Protein AF-0000000078757103 (afdb_homodimer)

Secondary structure (DSSP, 8-state):
--------HHHHHHHHHHTTTB-TTT-PBP-GGGEEEEESS-GGGT---SGGGEEEEEHHHHHHHTTS-HHHHHHHHHHHHHHHTGGGTEEEEEPP-/--------HHHHHHHHHHTTTB-TTT-PBP-GGGEEEEESS-GGGT---SGGGEEEEEHHHHHHHTTS-HHHHHHHHHHHHHHHTGGGTEEEEEPP-

Nearest PDB structures (foldseek):
  5vgb-assembly1_A  TM=6.728E-01  e=4.656E-03  Neisseria meningitidis
  4h9d-assembly1_C  TM=7.349E-01  e=1.059E-02  Geobacter metallireducens GS-15
  4h9d-assembly1_B  TM=7.003E-01  e=3.390E-02  Geobacter metallireducens GS-15
  4h9d-assembly1_A  TM=5.942E-01  e=8.621E-03  Geobacter metallireducens GS-15
  8d2q-assembly1_A  TM=6.320E-01  e=7.197E-02  Acidothermus cellulolyticus 11B

Sequence (194 aa):
MSENYKFTAKDFYALLEKQKYTCPLTNRELTPESTRAELIIPKERGGQNAFENIYLVDRDVAKVKRSMLETEIFALALDIVKSMGRKRGYTLRKIAKMSENYKFTAKDFYALLEKQKYTCPLTNRELTPESTRAELIIPKERGGQNAFENIYLVDRDVAKVKRSMLETEIFALALDIVKSMGRKRGYTLRKIAK

Foldseek 3Di:
DPDQDDQDPVLVVVQCVVVVQAAPLPRDGHDPVFKDKEFQQAVVNVDGNDSVRIHIHGPVCCVVNNHDHSVVSVVVVQVVCCVCVVVVPHDDDDDDD/DQDQDDQDPVLVVVQCVVVVQAAPQPRDGHDPVFKDKEFQQAVVNPDGNDSVRIHIHGPVCCVVNNHDHSVVSVVVVQVVCCVCVVVVPHDDDDDDD

Radius of gyration: 18.62 Å; Cα contacts (8 Å, |Δi|>4): 327; chains: 2; bounding box: 48×56×39 Å

Organism: Turneriella parva (strain ATCC BAA-1111 / DSM 21527 / NCTC 11395 / H) (NCBI:txid869212)

Solvent-accessible surface area (backbone atoms only — not comparable to full-atom values): 10903 Å² total; per-residue (Å²): 128,88,71,81,58,79,90,44,74,67,56,50,54,52,49,38,57,75,45,67,36,32,12,80,59,44,59,45,76,44,43,88,87,41,44,37,81,39,40,55,44,14,58,95,75,73,30,59,73,40,78,92,29,48,47,59,30,37,56,74,54,42,60,48,35,56,77,30,44,68,68,53,52,49,52,50,24,48,31,28,42,66,54,46,17,61,89,68,40,28,44,81,42,74,53,80,129,128,89,71,81,56,77,89,44,72,67,56,50,53,52,48,38,57,74,47,67,36,32,11,81,56,43,60,43,77,43,44,88,87,42,44,37,80,39,42,54,44,13,59,96,74,73,28,59,73,41,78,93,28,48,46,58,30,36,55,77,54,42,59,47,36,56,78,29,43,68,68,53,51,49,52,49,24,48,32,27,41,68,53,47,18,62,91,69,40,27,44,83,42,73,52,80,130

pLDDT: mean 94.51, std 9.89, range [38.09, 98.75]

Structure (mmCIF, N/CA/C/O backbone):
data_AF-0000000078757103-model_v1
#
loop_
_entity.id
_entity.type
_entity.pdbx_description
1 polymer 'HNH endonuclease'
#
loop_
_atom_site.group_PDB
_atom_site.id
_atom_site.type_symbol
_atom_site.label_atom_id
_atom_site.label_alt_id
_atom_site.label_comp_id
_atom_site.label_asym_id
_atom_site.label_entity_id
_atom_site.label_seq_id
_atom_site.pdbx_PDB_ins_code
_atom_site.Cartn_x
_atom_site.Cartn_y
_atom_site.Cartn_z
_atom_site.occupancy
_atom_site.B_iso_or_equiv
_atom_site.auth_seq_id
_atom_site.auth_comp_id
_atom_site.auth_asym_id
_atom_site.auth_atom_id
_atom_site.pdbx_PDB_model_num
ATOM 1 N N . MET A 1 1 ? 16.344 30.875 -3.684 1 38.09 1 MET A N 1
ATOM 2 C CA . MET A 1 1 ? 16.969 29.594 -3.371 1 38.09 1 MET A CA 1
ATOM 3 C C . MET A 1 1 ? 16.078 28.766 -2.449 1 38.09 1 MET A C 1
ATOM 5 O O . MET A 1 1 ? 15.883 29.109 -1.285 1 38.09 1 MET A O 1
ATOM 9 N N . SER A 1 2 ? 14.914 28.266 -2.736 1 49.16 2 SER A N 1
ATOM 10 C CA . SER A 1 2 ? 13.852 27.734 -1.895 1 49.16 2 SER A CA 1
ATOM 11 C C . SER A 1 2 ? 14.398 26.75 -0.867 1 49.16 2 SER A C 1
ATOM 13 O O . SER A 1 2 ? 15.094 25.797 -1.225 1 49.16 2 SER A O 1
ATOM 15 N N . GLU A 1 3 ? 14.891 27.125 0.319 1 56.03 3 GLU A N 1
ATOM 16 C CA . GLU A 1 3 ? 15.641 26.5 1.4 1 56.03 3 GLU A CA 1
ATOM 17 C C . GLU A 1 3 ? 15.062 25.125 1.733 1 56.03 3 GLU A C 1
ATOM 19 O O . 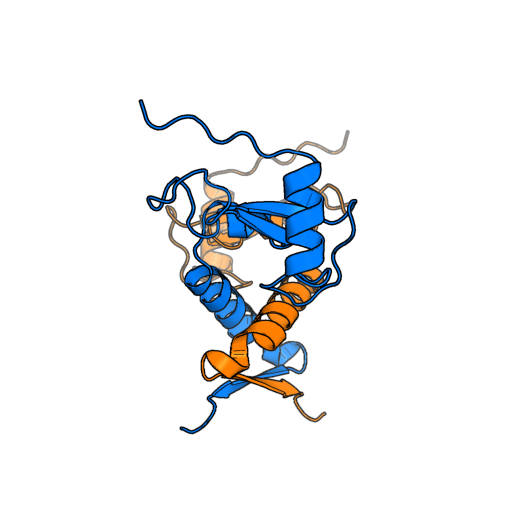GLU A 1 3 ? 13.844 24.922 1.698 1 56.03 3 GLU A O 1
ATOM 24 N N . ASN A 1 4 ? 15.93 24.062 1.549 1 78.75 4 ASN A N 1
ATOM 25 C CA . ASN A 1 4 ? 15.641 22.656 1.847 1 78.75 4 ASN A CA 1
ATOM 26 C C . ASN A 1 4 ? 15.141 22.484 3.277 1 78.75 4 ASN A C 1
ATOM 28 O O . ASN A 1 4 ? 15.812 22.875 4.23 1 78.75 4 ASN A O 1
ATOM 32 N N . TYR A 1 5 ? 13.852 22.641 3.572 1 86.94 5 TYR A N 1
ATOM 33 C CA . TYR A 1 5 ? 13.289 22.406 4.898 1 86.94 5 TYR A CA 1
ATOM 34 C C . TYR A 1 5 ? 13.891 21.156 5.539 1 86.94 5 TYR A C 1
ATOM 36 O O . TYR A 1 5 ? 14.016 20.125 4.891 1 86.94 5 TYR A O 1
ATOM 44 N N . LYS A 1 6 ? 14.453 21.469 6.812 1 92.38 6 LYS A N 1
ATOM 45 C CA . LYS A 1 6 ? 15.008 20.344 7.559 1 92.38 6 LYS A CA 1
ATOM 46 C C . LYS A 1 6 ? 14.031 19.859 8.625 1 92.38 6 LYS A C 1
ATOM 48 O O . LYS A 1 6 ? 13.734 20.594 9.578 1 92.38 6 LYS A O 1
ATOM 53 N N . PHE A 1 7 ? 13.508 18.688 8.531 1 93.25 7 PHE A N 1
ATOM 54 C CA . PHE A 1 7 ? 12.562 18.078 9.461 1 93.25 7 PHE A CA 1
ATOM 55 C C . PHE A 1 7 ? 13.266 17.656 10.742 1 93.25 7 PHE A C 1
ATOM 57 O O . PHE A 1 7 ? 14.195 16.844 10.711 1 93.25 7 PHE A O 1
ATOM 64 N N . THR A 1 8 ? 12.875 18.188 11.914 1 95.62 8 THR A N 1
ATOM 65 C CA . THR A 1 8 ? 13.562 17.969 13.18 1 95.62 8 THR A CA 1
ATOM 66 C C . THR A 1 8 ? 12.719 17.109 14.125 1 95.62 8 THR A C 1
ATOM 68 O O . THR A 1 8 ? 11.555 16.828 13.836 1 95.62 8 THR A O 1
ATOM 71 N N . ALA A 1 9 ? 13.398 16.719 15.266 1 95.31 9 ALA A N 1
ATOM 72 C CA . ALA A 1 9 ? 12.68 16 16.312 1 95.31 9 ALA A CA 1
ATOM 73 C C . ALA A 1 9 ? 11.523 16.828 16.859 1 95.31 9 ALA A C 1
ATOM 75 O O . ALA A 1 9 ? 10.461 16.297 17.188 1 95.31 9 ALA A O 1
ATOM 76 N N . LYS A 1 10 ? 11.766 18.094 16.938 1 96.31 10 LYS A N 1
ATOM 77 C CA . LYS A 1 10 ? 10.703 18.984 17.406 1 96.31 10 LYS A CA 1
ATOM 78 C C . LYS A 1 10 ? 9.508 18.969 16.453 1 96.31 10 LYS A C 1
ATOM 80 O O . LYS A 1 10 ? 8.359 18.906 16.906 1 96.31 10 LYS A O 1
ATOM 85 N N . ASP A 1 11 ? 9.727 19.047 15.117 1 96.56 11 ASP A N 1
ATOM 86 C CA . ASP A 1 11 ? 8.672 18.969 14.117 1 96.56 11 ASP A CA 1
ATOM 87 C C . ASP A 1 11 ? 7.906 17.641 14.242 1 96.56 11 ASP A C 1
ATOM 89 O O . ASP A 1 11 ? 6.676 17.625 14.164 1 96.56 11 ASP A O 1
ATOM 93 N N . PHE A 1 12 ? 8.703 16.594 14.477 1 97.06 12 PHE A N 1
ATOM 94 C CA . PHE A 1 12 ? 8.133 15.25 14.586 1 97.06 12 PHE A CA 1
ATOM 95 C C . PHE A 1 12 ? 7.133 15.18 15.734 1 97.06 12 PHE A C 1
ATOM 97 O O . PHE A 1 12 ? 5.984 14.773 15.539 1 97.06 12 PHE A O 1
ATOM 104 N N . TYR A 1 13 ? 7.469 15.641 16.906 1 96.12 13 TYR A N 1
ATOM 105 C CA . TYR A 1 13 ? 6.605 15.555 18.078 1 96.12 13 TYR A CA 1
ATOM 106 C C . TYR A 1 13 ? 5.438 16.531 17.969 1 96.12 13 TYR A C 1
ATOM 108 O O . TYR A 1 13 ? 4.328 16.234 18.422 1 96.12 13 TYR A O 1
ATOM 116 N N . ALA A 1 14 ? 5.672 17.734 17.344 1 96.94 14 ALA A N 1
ATOM 117 C CA . ALA A 1 14 ? 4.578 18.672 17.094 1 96.94 14 ALA A CA 1
ATOM 118 C C . ALA A 1 14 ? 3.516 18.047 16.203 1 96.94 14 ALA A C 1
ATOM 120 O O . ALA A 1 14 ? 2.316 18.172 16.469 1 96.94 14 ALA A O 1
ATOM 121 N N . LEU A 1 15 ? 3.938 17.391 15.156 1 97.44 15 LEU A N 1
ATOM 122 C CA . LEU A 1 15 ? 3.014 16.75 14.227 1 97.44 15 LEU A CA 1
ATOM 123 C C . LEU A 1 15 ? 2.293 15.594 14.906 1 97.44 15 LEU A C 1
ATOM 125 O O . LEU A 1 15 ? 1.097 1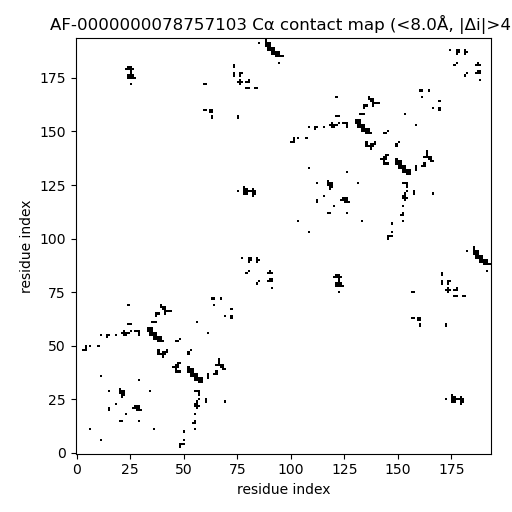5.383 14.68 1 97.44 15 LEU A O 1
ATOM 129 N N . LEU A 1 16 ? 3.094 14.82 15.656 1 97.25 16 LEU A N 1
ATOM 130 C CA . LEU A 1 16 ? 2.504 13.703 16.375 1 97.25 16 LEU A CA 1
ATOM 131 C C . LEU A 1 16 ? 1.362 14.172 17.281 1 97.25 16 LEU A C 1
ATOM 133 O O . LEU A 1 16 ? 0.289 13.562 17.297 1 97.25 16 LEU A O 1
ATOM 137 N N . GLU A 1 17 ? 1.595 15.234 17.953 1 96.94 17 GLU A N 1
ATOM 138 C CA . GLU A 1 17 ? 0.567 15.805 18.828 1 96.94 17 GLU A CA 1
ATOM 139 C C . GLU A 1 17 ? -0.595 16.359 18 1 96.94 17 GLU A C 1
ATOM 141 O O . GLU A 1 17 ? -1.76 16.125 18.344 1 96.94 17 GLU A O 1
ATOM 146 N N . LYS A 1 18 ? -0.241 17.094 16.953 1 97.5 18 LYS A N 1
ATOM 147 C CA . LYS A 1 18 ? -1.26 17.688 16.094 1 97.5 18 LYS A CA 1
ATOM 148 C C . LYS A 1 18 ? -2.174 16.609 15.516 1 97.5 18 LYS A C 1
ATOM 150 O O . LYS A 1 18 ? -3.373 16.828 15.336 1 97.5 18 LYS A O 1
ATOM 155 N N . GLN A 1 19 ? -1.632 15.445 15.242 1 98.06 19 GLN A N 1
ATOM 156 C CA . GLN A 1 19 ? -2.373 14.344 14.625 1 98.06 19 GLN A CA 1
ATOM 157 C C . GLN A 1 19 ? -3.01 13.445 15.68 1 98.06 19 GLN A C 1
ATOM 159 O O . GLN A 1 19 ? -3.551 12.391 15.359 1 98.06 19 GLN A O 1
ATOM 164 N N . LYS A 1 20 ? -2.803 13.828 16.922 1 98 20 LYS A N 1
ATOM 165 C CA . LYS A 1 20 ? -3.377 13.094 18.047 1 98 20 LYS A CA 1
ATOM 166 C C . LYS A 1 20 ? -2.895 11.641 18.047 1 98 20 LYS A C 1
ATOM 168 O O . LYS A 1 20 ? -3.68 10.727 18.297 1 98 20 LYS A O 1
ATOM 173 N N . TYR A 1 21 ? -1.743 11.398 17.562 1 97.88 21 TYR A N 1
ATOM 174 C CA . TYR A 1 21 ? -1.06 10.109 17.609 1 97.88 21 TYR A CA 1
ATOM 175 C C . TYR A 1 21 ? -1.77 9.086 16.734 1 97.88 21 TYR A C 1
ATOM 177 O O . TYR A 1 21 ? -1.826 7.898 17.078 1 97.88 21 TYR A O 1
ATOM 185 N N . THR A 1 22 ? -2.365 9.625 15.633 1 98.5 22 THR A N 1
ATOM 186 C CA . THR A 1 22 ? -3.111 8.734 14.75 1 98.5 22 THR A CA 1
ATOM 187 C C . THR A 1 22 ? -2.711 8.961 13.297 1 98.5 22 THR A C 1
ATOM 189 O O . THR A 1 22 ? -2.518 10.102 12.867 1 98.5 22 THR A O 1
ATOM 192 N N . CYS A 1 23 ? -2.596 7.926 12.57 1 98.62 23 CYS A N 1
ATOM 193 C CA . CYS A 1 23 ? -2.332 8.016 11.141 1 98.62 23 CYS A CA 1
ATOM 194 C C . CYS A 1 23 ? -3.555 8.531 10.391 1 98.62 23 CYS A C 1
ATOM 196 O O . CYS A 1 23 ? -4.641 7.957 10.492 1 98.62 23 CYS A O 1
ATOM 198 N N . PRO A 1 24 ? -3.402 9.562 9.633 1 98.25 24 PRO A N 1
ATOM 199 C CA . PRO A 1 24 ? -4.574 10.117 8.961 1 98.25 24 PRO A CA 1
ATOM 200 C C . PRO A 1 24 ? -5.102 9.211 7.848 1 98.25 24 PRO A C 1
ATOM 202 O O . PRO A 1 24 ? -6.242 9.375 7.402 1 98.25 24 PRO A O 1
ATOM 205 N N . LEU A 1 25 ? -4.375 8.25 7.41 1 98.62 25 LEU A N 1
ATOM 206 C CA . LEU A 1 25 ? -4.77 7.379 6.309 1 98.62 25 LEU A CA 1
ATOM 207 C C . LEU A 1 25 ? -5.438 6.113 6.832 1 98.62 25 LEU A C 1
ATOM 209 O O . LEU A 1 25 ? -6.355 5.582 6.203 1 98.62 25 LEU A O 1
ATOM 213 N N . THR A 1 26 ? -4.965 5.625 7.992 1 98.5 26 THR A N 1
ATOM 214 C CA . THR A 1 26 ? -5.395 4.293 8.406 1 98.5 26 THR A CA 1
ATOM 215 C C . THR A 1 26 ? -6.074 4.348 9.773 1 98.5 26 THR A C 1
ATOM 217 O O . THR A 1 26 ? -6.676 3.365 10.211 1 98.5 26 THR A O 1
ATOM 220 N N . ASN A 1 27 ? -5.898 5.453 10.484 1 98.25 27 ASN A N 1
ATOM 221 C CA . ASN A 1 27 ? -6.43 5.664 11.828 1 98.25 27 ASN A CA 1
ATOM 222 C C . ASN A 1 27 ? -5.73 4.777 12.852 1 98.25 27 ASN A C 1
ATOM 224 O O . ASN A 1 27 ? -6.195 4.648 13.984 1 98.25 27 ASN A O 1
ATOM 228 N N . ARG A 1 28 ? -4.66 4.086 12.484 1 97.75 28 ARG A N 1
ATOM 229 C CA . ARG A 1 28 ? -3.863 3.312 13.43 1 97.75 28 ARG A CA 1
ATOM 230 C C . ARG A 1 28 ? -3.105 4.227 14.383 1 97.75 28 ARG A C 1
ATOM 232 O O . ARG A 1 28 ? -2.764 5.355 14.031 1 97.75 28 ARG A O 1
ATOM 239 N N . GLU A 1 29 ? -2.883 3.725 15.508 1 97.81 29 GLU A N 1
ATOM 240 C CA . GLU A 1 29 ? -2.094 4.473 16.484 1 97.81 29 GLU A CA 1
ATOM 241 C C . GLU A 1 29 ? -0.647 4.625 16.016 1 97.81 29 GLU A C 1
ATOM 243 O O . GLU A 1 29 ? -0.054 3.682 15.5 1 97.81 29 GLU A O 1
ATOM 248 N N . LEU A 1 30 ? -0.187 5.816 16.172 1 97.81 30 LEU A N 1
ATOM 249 C CA . LEU A 1 30 ? 1.196 6.109 15.82 1 97.81 30 LEU A CA 1
ATOM 250 C C . LEU A 1 30 ? 2.082 6.156 17.062 1 97.81 30 LEU A C 1
ATOM 252 O O . LEU A 1 30 ? 1.742 6.812 18.047 1 97.81 30 LEU A O 1
ATOM 256 N N . THR A 1 31 ? 3.088 5.398 17.031 1 94.5 31 THR A N 1
ATOM 257 C CA . THR A 1 31 ? 4.176 5.477 18 1 94.5 31 THR A CA 1
ATOM 258 C C . THR A 1 31 ? 5.473 5.91 17.328 1 94.5 31 THR A C 1
ATOM 260 O O . THR A 1 31 ? 5.602 5.828 16.109 1 94.5 31 THR A O 1
ATOM 263 N N . PRO A 1 32 ? 6.414 6.422 18.094 1 88.5 32 PRO A N 1
ATOM 264 C CA . PRO A 1 32 ? 7.68 6.824 17.484 1 88.5 32 PRO A CA 1
ATOM 265 C C . PRO A 1 32 ? 8.328 5.695 16.688 1 88.5 32 PRO A C 1
ATOM 267 O O . PRO A 1 32 ? 8.984 5.949 15.672 1 88.5 32 PRO A O 1
ATOM 270 N N . GLU A 1 33 ? 8.055 4.461 17.047 1 90.75 33 GLU A N 1
ATOM 271 C CA . GLU A 1 33 ? 8.688 3.322 16.391 1 90.75 33 GLU A CA 1
ATOM 272 C C . GLU A 1 33 ? 7.887 2.879 15.164 1 90.75 33 GLU A C 1
ATOM 274 O O . GLU A 1 33 ? 8.438 2.271 14.242 1 90.75 33 GLU A O 1
ATOM 279 N N . SER A 1 34 ? 6.719 3.227 15.109 1 93.06 34 SER A N 1
ATOM 280 C 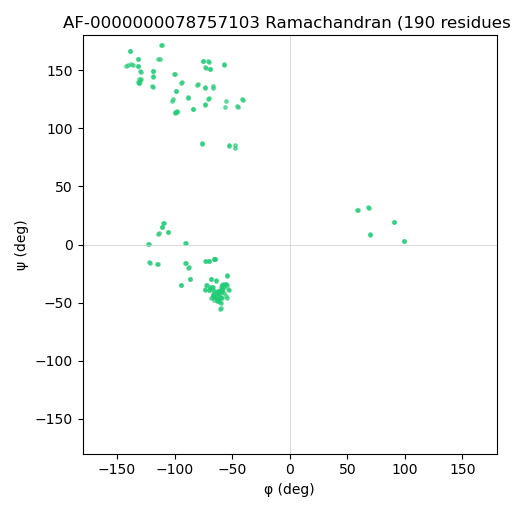CA . SER A 1 34 ? 5.848 2.717 14.055 1 93.06 34 SER A CA 1
ATOM 281 C C . SER A 1 34 ? 5.469 3.818 13.07 1 93.06 34 SER A C 1
ATOM 283 O O . SER A 1 34 ? 4.547 3.65 12.266 1 93.06 34 SER A O 1
ATOM 285 N N . THR A 1 35 ? 6.191 4.93 13.109 1 95.5 35 THR A N 1
ATOM 286 C CA . THR A 1 35 ? 5.789 6.125 12.375 1 95.5 35 THR A CA 1
ATOM 287 C C . THR A 1 35 ? 6.844 6.504 11.344 1 95.5 35 THR A C 1
ATOM 289 O O . THR A 1 35 ? 8.039 6.324 11.57 1 95.5 35 THR A O 1
ATOM 292 N N . ARG A 1 36 ? 6.383 7.016 10.227 1 97.25 36 ARG A N 1
ATOM 293 C CA . ARG A 1 36 ? 7.223 7.605 9.188 1 97.25 36 ARG A CA 1
ATOM 294 C C . ARG A 1 36 ? 6.688 8.969 8.766 1 97.25 36 ARG A C 1
ATOM 296 O O . ARG A 1 36 ? 5.477 9.188 8.75 1 97.25 36 ARG A O 1
ATOM 303 N N . ALA A 1 37 ? 7.586 9.82 8.516 1 97.62 37 ALA A N 1
ATOM 304 C CA . ALA A 1 37 ? 7.199 11.117 7.953 1 97.62 37 ALA A CA 1
ATOM 305 C C . ALA A 1 37 ? 7.156 11.055 6.426 1 97.62 37 ALA A C 1
ATOM 307 O O . ALA A 1 37 ? 8.102 10.578 5.789 1 97.62 37 ALA A O 1
ATOM 308 N N . GLU A 1 38 ? 5.977 11.477 5.879 1 98.06 38 GLU A N 1
ATOM 309 C CA . GLU A 1 38 ? 5.82 11.516 4.43 1 98.06 38 GLU A CA 1
ATOM 310 C C . GLU A 1 38 ? 5.238 12.852 3.975 1 98.06 38 GLU A C 1
ATOM 312 O O . GLU A 1 38 ? 4.57 13.539 4.75 1 98.06 38 GLU A O 1
ATOM 317 N N . LEU A 1 39 ? 5.559 13.195 2.752 1 97.88 39 LEU A N 1
ATOM 318 C CA . LEU A 1 39 ? 4.941 14.383 2.164 1 97.88 39 LEU A CA 1
ATOM 319 C C . LEU A 1 39 ? 3.488 14.109 1.794 1 97.88 39 LEU A C 1
ATOM 321 O O . LEU A 1 39 ? 3.164 13.039 1.274 1 97.88 39 LEU A O 1
ATOM 325 N N . ILE A 1 40 ? 2.613 15.023 2.119 1 98.38 40 ILE A N 1
ATOM 326 C CA . ILE A 1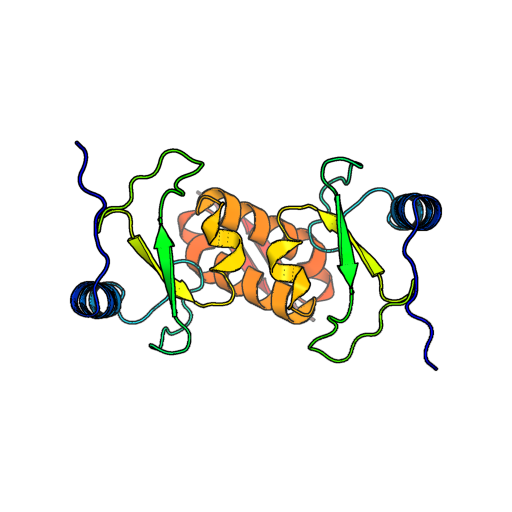 40 ? 1.206 14.914 1.751 1 98.38 40 ILE A CA 1
ATOM 327 C C . ILE A 1 40 ? 1.074 14.859 0.23 1 98.38 40 ILE A C 1
ATOM 329 O O . ILE A 1 40 ? 0.441 13.945 -0.309 1 98.38 40 ILE A O 1
ATOM 333 N N . ILE A 1 41 ? 1.653 15.891 -0.429 1 98.5 41 ILE A N 1
ATOM 334 C CA . ILE A 1 41 ? 1.856 15.836 -1.873 1 98.5 41 ILE A CA 1
ATOM 335 C C . ILE A 1 41 ? 3.287 15.398 -2.176 1 98.5 41 ILE A C 1
ATOM 337 O O . ILE A 1 41 ? 4.242 16.094 -1.831 1 98.5 41 ILE A O 1
ATOM 341 N N . PRO A 1 42 ? 3.42 14.25 -2.771 1 97.94 42 PRO A N 1
ATOM 342 C CA . PRO A 1 42 ? 4.77 13.766 -3.061 1 97.94 42 PRO A CA 1
ATOM 343 C C . PRO A 1 42 ? 5.582 14.734 -3.912 1 97.94 42 PRO A C 1
ATOM 345 O O . PRO A 1 42 ? 5.008 15.516 -4.676 1 97.94 42 PRO A O 1
ATOM 348 N N . LYS A 1 43 ? 6.898 14.594 -3.744 1 96.06 43 LYS A N 1
ATOM 349 C CA . LYS A 1 43 ? 7.789 15.445 -4.523 1 96.06 43 LYS A CA 1
ATOM 350 C C . LYS A 1 43 ? 7.574 15.242 -6.02 1 96.06 43 LYS A C 1
ATOM 352 O O . LYS A 1 43 ? 7.492 16.219 -6.773 1 96.06 43 LYS A O 1
ATOM 357 N N . GLU A 1 44 ? 7.492 13.969 -6.398 1 96.12 44 GLU A N 1
ATOM 358 C CA . GLU A 1 44 ? 7.336 13.633 -7.812 1 96.12 44 GLU A CA 1
ATOM 359 C C . GLU A 1 44 ? 5.996 14.125 -8.352 1 96.12 44 GLU A C 1
ATOM 361 O O . GLU A 1 44 ? 5.781 14.156 -9.562 1 96.12 44 GLU A O 1
ATOM 366 N N . ARG A 1 45 ? 5.113 14.516 -7.449 1 97.06 45 ARG A N 1
ATOM 367 C CA . ARG A 1 45 ? 3.809 15.031 -7.844 1 97.06 45 ARG A CA 1
ATOM 368 C C . ARG A 1 45 ? 3.75 16.547 -7.668 1 97.06 45 ARG A C 1
ATOM 370 O O . ARG A 1 45 ? 2.664 17.141 -7.648 1 97.06 45 ARG A O 1
ATOM 377 N N . GLY A 1 46 ? 4.891 17.156 -7.422 1 96.88 46 GLY A N 1
ATOM 378 C CA . GLY A 1 46 ? 4.973 18.609 -7.363 1 96.88 46 GLY A CA 1
ATOM 379 C C . GLY A 1 46 ? 4.953 19.156 -5.945 1 96.88 46 GLY A C 1
ATOM 380 O O . GLY A 1 46 ? 4.887 20.359 -5.738 1 96.88 46 GLY A O 1
ATOM 381 N N . GLY A 1 47 ? 4.93 18.297 -4.934 1 97.12 47 GLY A N 1
ATOM 382 C CA . GLY A 1 47 ? 4.914 18.75 -3.551 1 97.12 47 GLY A CA 1
ATOM 383 C C . GLY A 1 47 ? 6.246 19.312 -3.092 1 97.12 47 GLY A C 1
ATOM 384 O O . GLY A 1 47 ? 7.305 18.859 -3.527 1 97.12 47 GLY A O 1
ATOM 385 N N . GLN A 1 48 ? 6.141 20.234 -2.125 1 95.69 48 GLN A N 1
ATOM 386 C CA . GLN A 1 48 ? 7.344 20.844 -1.563 1 95.69 48 GLN A CA 1
ATOM 387 C C . GLN A 1 48 ? 7.715 20.188 -0.232 1 95.69 48 GLN A C 1
ATOM 389 O O . GLN A 1 48 ? 6.84 19.734 0.506 1 95.69 48 GLN A O 1
ATOM 394 N N . ASN A 1 49 ? 9.023 20.141 -0.036 1 95.88 49 ASN A N 1
ATOM 395 C CA . ASN A 1 49 ? 9.5 19.734 1.282 1 95.88 49 ASN A CA 1
ATOM 396 C C . ASN A 1 49 ? 9.344 20.859 2.303 1 95.88 49 ASN A C 1
ATOM 398 O O . ASN A 1 49 ? 10.258 21.656 2.49 1 95.88 49 ASN A O 1
ATOM 402 N N . ALA A 1 50 ? 8.227 20.969 2.93 1 95.81 50 ALA A N 1
ATOM 403 C CA . ALA A 1 50 ? 7.855 21.984 3.918 1 95.81 50 ALA A CA 1
ATOM 404 C C . ALA A 1 50 ? 7.016 21.375 5.039 1 95.81 50 ALA A C 1
ATOM 406 O O . ALA A 1 50 ? 6.324 20.375 4.828 1 95.81 50 ALA A O 1
ATOM 407 N N . PHE A 1 51 ? 7.066 21.969 6.168 1 95.44 51 PHE A N 1
ATOM 408 C CA . PHE A 1 51 ? 6.367 21.469 7.344 1 95.44 51 PHE A CA 1
ATOM 409 C C . PHE A 1 51 ? 4.887 21.234 7.039 1 95.44 51 PHE A C 1
ATOM 411 O O . PHE A 1 51 ? 4.305 20.25 7.465 1 95.44 51 PHE A O 1
ATOM 418 N N . GLU A 1 52 ? 4.289 22.188 6.23 1 96.38 52 GLU A N 1
ATOM 419 C CA . GLU A 1 52 ? 2.855 22.141 5.969 1 96.38 52 GLU A CA 1
ATOM 420 C C . GLU A 1 52 ? 2.492 21 5.035 1 96.38 52 GLU A C 1
ATOM 422 O O . GLU A 1 52 ? 1.318 20.641 4.91 1 96.38 52 GLU A O 1
ATOM 427 N N . ASN A 1 53 ? 3.557 20.438 4.375 1 97.94 53 ASN A N 1
ATOM 428 C CA . ASN A 1 53 ? 3.326 19.344 3.432 1 97.94 53 ASN A CA 1
ATOM 429 C C . ASN A 1 53 ? 3.85 18.016 3.971 1 97.94 53 ASN A C 1
ATOM 431 O O . ASN A 1 53 ? 4.145 17.094 3.199 1 97.94 53 ASN A O 1
ATOM 435 N N . ILE A 1 54 ? 4.055 17.969 5.297 1 98.12 54 ILE A N 1
ATOM 436 C CA . ILE A 1 54 ? 4.539 16.75 5.93 1 98.12 54 ILE A CA 1
ATOM 437 C C . ILE A 1 54 ? 3.514 16.25 6.949 1 98.12 54 ILE A C 1
ATOM 439 O O . ILE A 1 54 ? 2.926 17.047 7.684 1 98.12 54 ILE A O 1
ATOM 443 N N . TYR A 1 55 ? 3.252 14.969 6.949 1 98.62 55 TYR A N 1
ATOM 444 C CA . TYR A 1 55 ? 2.504 14.352 8.039 1 98.62 55 TYR A CA 1
ATOM 445 C C . TYR A 1 55 ? 3.113 13.008 8.43 1 98.62 55 TYR A C 1
ATOM 447 O O . TYR A 1 55 ? 4.043 12.531 7.777 1 98.62 55 TYR A O 1
ATOM 455 N N . LEU A 1 56 ? 2.701 12.523 9.539 1 98.44 56 LEU A N 1
ATOM 456 C CA . LEU A 1 56 ? 3.17 11.242 10.062 1 98.44 56 LEU A CA 1
ATOM 457 C C . LEU A 1 56 ? 2.168 10.133 9.75 1 98.44 56 LEU A C 1
ATOM 459 O O . LEU A 1 56 ? 0.964 10.305 9.953 1 98.44 56 LEU A O 1
ATOM 463 N N . VAL A 1 57 ? 2.709 9.023 9.227 1 98.62 57 VAL A N 1
ATOM 464 C CA . VAL A 1 57 ? 1.865 7.887 8.875 1 98.62 57 VAL A CA 1
ATOM 465 C C . VAL A 1 57 ? 2.461 6.605 9.445 1 98.62 57 VAL A C 1
ATOM 467 O O . VAL A 1 57 ? 3.633 6.57 9.828 1 98.62 57 VAL A O 1
ATOM 470 N N . ASP A 1 58 ? 1.573 5.625 9.539 1 97.75 58 ASP A N 1
ATOM 471 C CA . ASP A 1 58 ? 2.115 4.352 10.008 1 97.75 58 ASP A CA 1
ATOM 472 C C . ASP A 1 58 ? 3.01 3.719 8.945 1 97.75 58 ASP A C 1
ATOM 474 O O . ASP A 1 58 ? 2.84 3.971 7.75 1 97.75 58 ASP A O 1
ATOM 478 N N . ARG A 1 59 ? 3.895 2.857 9.367 1 95.69 59 ARG A N 1
ATOM 479 C CA . ARG A 1 59 ? 4.961 2.334 8.523 1 95.69 59 ARG A CA 1
ATOM 480 C C . ARG A 1 59 ? 4.391 1.528 7.359 1 95.69 59 ARG A C 1
ATOM 482 O O . ARG A 1 59 ? 4.965 1.508 6.27 1 95.69 59 ARG A O 1
ATOM 489 N N . ASP A 1 60 ? 3.27 0.881 7.5 1 95.25 60 ASP A N 1
ATOM 490 C CA . ASP A 1 60 ? 2.703 0.005 6.48 1 95.25 60 ASP A CA 1
ATOM 491 C C . ASP A 1 60 ? 2.213 0.81 5.277 1 95.25 60 ASP A C 1
ATOM 493 O O . ASP A 1 60 ? 2.375 0.385 4.133 1 95.25 60 ASP A O 1
ATOM 497 N N . VAL A 1 61 ? 1.665 1.971 5.547 1 97.5 61 VAL A N 1
ATOM 498 C CA . VAL A 1 61 ? 1.123 2.758 4.445 1 97.5 61 VAL A CA 1
ATOM 499 C C . VAL A 1 61 ? 2.205 3.684 3.889 1 97.5 61 VAL A C 1
ATOM 501 O O . VAL A 1 61 ? 2.078 4.195 2.775 1 97.5 61 VAL A O 1
ATOM 504 N N . ALA A 1 62 ? 3.262 3.883 4.605 1 97.06 62 ALA A N 1
ATOM 505 C CA . ALA A 1 62 ? 4.316 4.801 4.184 1 97.06 62 ALA A CA 1
ATOM 506 C C . ALA A 1 62 ? 4.895 4.387 2.832 1 97.06 62 ALA A C 1
ATOM 508 O O . ALA A 1 62 ? 5.242 5.238 2.012 1 97.06 62 ALA A O 1
ATOM 509 N N . LYS A 1 63 ? 4.945 3.102 2.629 1 92.56 63 LYS A N 1
ATOM 510 C CA . LYS A 1 63 ? 5.531 2.576 1.398 1 92.56 63 LYS A CA 1
ATOM 511 C C . LYS A 1 63 ? 4.742 3.035 0.175 1 92.56 63 LYS A C 1
ATOM 513 O O . LYS A 1 63 ? 5.324 3.369 -0.857 1 92.56 63 LYS A O 1
ATOM 518 N N . VAL A 1 64 ? 3.461 3.053 0.276 1 94.81 64 VAL A N 1
ATOM 519 C CA . VAL A 1 64 ? 2.623 3.463 -0.846 1 94.81 64 VAL A CA 1
ATOM 520 C C . VAL A 1 64 ? 2.451 4.98 -0.835 1 94.81 64 VAL A C 1
ATOM 522 O O . VAL A 1 64 ? 2.381 5.609 -1.893 1 94.81 64 VAL A O 1
ATOM 525 N N . LYS A 1 65 ? 2.496 5.586 0.332 1 97.12 65 LYS A N 1
ATOM 526 C CA . LYS A 1 65 ? 2.27 7.023 0.462 1 97.12 65 LYS A CA 1
ATOM 527 C C . LYS A 1 65 ? 3.41 7.816 -0.168 1 97.12 65 LYS A C 1
ATOM 529 O O . LYS A 1 65 ? 3.199 8.922 -0.672 1 97.12 65 LYS A O 1
ATOM 534 N N . ARG A 1 66 ? 4.547 7.305 -0.182 1 96.25 66 ARG A N 1
ATOM 535 C CA . ARG A 1 66 ? 5.75 8.008 -0.617 1 96.25 66 ARG A CA 1
ATOM 536 C C . ARG A 1 66 ? 5.578 8.57 -2.023 1 96.25 66 ARG A C 1
ATOM 538 O O . ARG A 1 66 ? 6.043 9.672 -2.314 1 96.25 66 ARG A O 1
ATOM 545 N N . SER A 1 67 ? 4.852 7.852 -2.83 1 96.06 67 SER A N 1
ATOM 546 C CA . SER A 1 67 ? 4.777 8.281 -4.223 1 96.06 67 SER A CA 1
ATOM 547 C C . SER A 1 67 ? 3.332 8.516 -4.652 1 96.06 67 SER A C 1
ATOM 549 O O . SER A 1 67 ? 3.074 8.922 -5.789 1 96.06 67 SER A O 1
ATOM 551 N N . MET A 1 68 ? 2.389 8.336 -3.781 1 97.5 68 MET A N 1
ATOM 552 C CA . MET A 1 68 ? 0.98 8.406 -4.16 1 97.5 68 MET A CA 1
ATOM 553 C C . MET A 1 68 ? 0.271 9.523 -3.402 1 97.5 68 MET A C 1
ATOM 555 O O . MET A 1 68 ? 0.618 9.82 -2.258 1 97.5 68 MET A O 1
ATOM 559 N N . LEU A 1 69 ? -0.715 10.07 -4.062 1 98.12 69 LEU A N 1
ATOM 560 C CA . LEU A 1 69 ? -1.646 10.969 -3.393 1 98.12 69 LEU A CA 1
ATOM 561 C C . LEU A 1 69 ? -2.627 10.188 -2.523 1 98.12 69 LEU A C 1
ATOM 563 O O . LEU A 1 69 ? -2.854 9 -2.752 1 98.12 69 LEU A O 1
ATOM 567 N N . GLU A 1 70 ? -3.197 10.906 -1.532 1 98.19 70 GLU A N 1
ATOM 568 C CA . GLU A 1 70 ? -4.172 10.266 -0.65 1 98.19 70 GLU A CA 1
ATOM 569 C C . GLU A 1 70 ? -5.336 9.688 -1.444 1 98.19 70 GLU A C 1
ATOM 571 O O . GLU A 1 70 ? -5.828 8.602 -1.127 1 98.19 70 GLU A O 1
ATOM 576 N N . THR A 1 71 ? -5.711 10.406 -2.506 1 98.19 71 THR A N 1
ATOM 577 C CA . THR A 1 71 ? -6.816 9.938 -3.33 1 98.19 71 THR A CA 1
ATOM 578 C C . THR A 1 71 ? -6.441 8.641 -4.051 1 98.19 71 THR A C 1
ATOM 580 O O . THR A 1 71 ? -7.281 7.758 -4.227 1 98.19 71 THR A O 1
ATOM 583 N N . GLU A 1 72 ? -5.23 8.539 -4.457 1 97.94 72 GLU A N 1
ATOM 584 C CA . GLU A 1 72 ? -4.758 7.332 -5.133 1 97.94 72 GLU A CA 1
ATOM 585 C C . GLU A 1 72 ? -4.664 6.156 -4.164 1 97.94 72 GLU A C 1
ATOM 587 O O . GLU A 1 72 ? -4.98 5.023 -4.523 1 97.94 72 GLU A O 1
ATOM 592 N N . ILE A 1 73 ? -4.23 6.434 -2.977 1 98.62 73 ILE A N 1
ATOM 593 C CA . ILE A 1 73 ? -4.145 5.406 -1.943 1 98.62 73 ILE A CA 1
ATOM 594 C C . ILE A 1 73 ? -5.539 4.879 -1.621 1 98.62 73 ILE A C 1
ATOM 596 O O . ILE A 1 73 ? -5.738 3.668 -1.496 1 98.62 73 ILE A O 1
ATOM 600 N N . PHE A 1 74 ? -6.449 5.777 -1.546 1 98.75 74 PHE A N 1
ATOM 601 C CA . PHE A 1 74 ? -7.824 5.375 -1.268 1 98.75 74 PHE A CA 1
ATOM 602 C C . PHE A 1 74 ? -8.383 4.531 -2.408 1 98.75 74 PHE A C 1
ATOM 604 O O . PHE A 1 74 ? -9.031 3.51 -2.174 1 98.75 74 PHE A O 1
ATOM 611 N N . ALA A 1 75 ? -8.133 4.949 -3.65 1 98.38 75 ALA A N 1
ATOM 612 C CA . ALA A 1 75 ? -8.594 4.188 -4.809 1 98.38 75 ALA A CA 1
ATOM 613 C C . ALA A 1 75 ? -8 2.781 -4.812 1 98.38 75 ALA A C 1
ATOM 615 O O . ALA A 1 75 ? -8.703 1.808 -5.105 1 98.38 75 ALA A O 1
ATOM 616 N N . LEU A 1 76 ? -6.762 2.719 -4.445 1 98.38 76 LEU A N 1
ATOM 617 C CA . LEU A 1 76 ? -6.109 1.417 -4.371 1 98.38 76 LEU A CA 1
ATOM 618 C C . LEU A 1 76 ? -6.758 0.545 -3.299 1 98.38 76 LEU A C 1
ATOM 620 O O . LEU A 1 76 ? -7.02 -0.638 -3.529 1 98.38 76 LEU A O 1
ATOM 624 N N . ALA A 1 77 ? -6.992 1.105 -2.158 1 98.69 77 ALA A N 1
ATOM 625 C CA . ALA A 1 77 ? -7.645 0.375 -1.074 1 98.69 77 ALA A CA 1
ATOM 626 C C . ALA A 1 77 ? -9.031 -0.103 -1.492 1 98.69 77 ALA A C 1
ATOM 628 O O . ALA A 1 77 ? -9.43 -1.23 -1.185 1 98.69 77 ALA A O 1
ATOM 629 N N . LEU A 1 78 ? -9.727 0.726 -2.217 1 98.69 78 LEU A N 1
ATOM 630 C CA . LEU A 1 78 ? -11.039 0.324 -2.707 1 98.69 78 LEU A CA 1
ATOM 631 C C . LEU A 1 78 ? -10.93 -0.881 -3.635 1 98.69 78 LEU A C 1
ATOM 633 O O . LEU A 1 78 ? -11.711 -1.825 -3.529 1 98.69 78 LEU A O 1
ATOM 637 N N . ASP A 1 79 ? -10.031 -0.824 -4.543 1 98.56 79 ASP A N 1
ATOM 638 C CA . ASP A 1 79 ? -9.852 -1.923 -5.488 1 98.56 79 ASP A CA 1
ATOM 639 C C . ASP A 1 79 ? -9.539 -3.229 -4.758 1 98.56 79 ASP A C 1
ATOM 641 O O . ASP A 1 79 ? -10.031 -4.293 -5.141 1 98.56 79 ASP A O 1
ATOM 645 N N . ILE A 1 80 ? -8.758 -3.162 -3.74 1 98.75 80 ILE A N 1
ATOM 646 C CA . ILE A 1 80 ? -8.375 -4.348 -2.977 1 98.75 80 ILE A CA 1
ATOM 647 C C . ILE A 1 80 ? -9.602 -4.918 -2.264 1 98.75 80 ILE A C 1
ATOM 649 O O . ILE A 1 80 ? -9.844 -6.125 -2.303 1 98.75 80 ILE A O 1
ATOM 653 N N . VAL A 1 81 ? -10.375 -4.059 -1.648 1 98.75 81 VAL A N 1
ATOM 654 C CA . VAL A 1 81 ? -11.555 -4.527 -0.932 1 98.75 81 VAL A CA 1
ATOM 655 C C . VAL A 1 81 ? -12.562 -5.098 -1.923 1 98.75 81 VAL A C 1
ATOM 657 O O . VAL A 1 81 ? -13.188 -6.129 -1.657 1 98.75 81 VAL A O 1
ATOM 660 N N . LYS A 1 82 ? -12.695 -4.465 -3.037 1 98.25 82 LYS A N 1
ATOM 661 C CA . LYS A 1 82 ? -13.602 -4.977 -4.062 1 98.25 82 LYS A CA 1
ATOM 662 C C . LYS A 1 82 ? -13.148 -6.352 -4.555 1 98.25 82 LYS A C 1
ATOM 664 O O . LYS A 1 82 ? -13.977 -7.234 -4.785 1 98.25 82 LYS A O 1
ATOM 669 N N . SER A 1 83 ? -11.891 -6.473 -4.723 1 98.38 83 SER A N 1
ATOM 670 C CA . SER A 1 83 ? -11.328 -7.691 -5.297 1 98.38 83 SER A CA 1
ATOM 671 C C . SER A 1 83 ? -11.359 -8.844 -4.297 1 98.38 83 SER A C 1
ATOM 673 O O . SER A 1 83 ? -11.719 -9.969 -4.652 1 98.38 83 SER A O 1
ATOM 675 N N . MET A 1 84 ? -11.094 -8.539 -3.014 1 98 84 MET A N 1
ATOM 676 C CA . MET A 1 84 ? -10.859 -9.617 -2.055 1 98 84 MET A CA 1
ATOM 677 C C . MET A 1 84 ? -11.953 -9.641 -0.993 1 98 84 MET A C 1
ATOM 679 O O . MET A 1 84 ? -12.094 -10.625 -0.26 1 98 84 MET A O 1
ATOM 683 N N . GLY A 1 85 ? -12.656 -8.625 -0.883 1 97.88 85 GLY A N 1
ATOM 684 C CA . GLY A 1 85 ? -13.531 -8.391 0.255 1 97.88 85 GLY A CA 1
ATOM 685 C C . GLY A 1 85 ? -14.609 -9.445 0.407 1 97.88 85 GLY A C 1
ATOM 686 O O . GLY A 1 85 ? -14.852 -9.945 1.511 1 97.88 85 GLY A O 1
ATOM 687 N N . ARG A 1 86 ? -15.195 -9.859 -0.668 1 97 86 ARG A N 1
ATOM 688 C CA . ARG A 1 86 ? -16.312 -10.789 -0.581 1 97 86 ARG A CA 1
ATOM 689 C C . ARG A 1 86 ? -15.883 -12.117 0.041 1 97 86 ARG A C 1
ATOM 691 O O . ARG A 1 86 ? -16.547 -12.617 0.952 1 97 86 ARG A O 1
ATOM 698 N N . LYS A 1 87 ? -14.812 -12.664 -0.425 1 96.69 87 LYS A N 1
ATOM 699 C CA . LYS A 1 87 ? -14.328 -13.938 0.091 1 96.69 87 LYS A CA 1
ATOM 700 C C . LYS A 1 87 ? -13.891 -13.812 1.548 1 96.69 87 LYS A C 1
ATOM 702 O O . LYS A 1 87 ? -13.758 -14.82 2.25 1 96.69 87 LYS A O 1
ATOM 707 N N . ARG A 1 88 ? -13.781 -12.617 1.999 1 97.5 88 ARG A N 1
ATOM 708 C CA . ARG A 1 88 ? -13.281 -12.391 3.352 1 97.5 88 ARG A CA 1
ATOM 709 C C . ARG A 1 88 ? -14.367 -11.789 4.238 1 97.5 88 ARG A C 1
ATOM 711 O O . ARG A 1 88 ? -14.07 -11.242 5.305 1 97.5 88 ARG A O 1
ATOM 718 N N . GLY A 1 89 ? -15.508 -11.742 3.785 1 97 89 GLY A N 1
ATOM 719 C CA . GLY A 1 89 ? -16.672 -11.414 4.602 1 97 89 GLY A CA 1
ATOM 720 C C . GLY A 1 89 ? -16.984 -9.93 4.621 1 97 89 GLY A C 1
ATOM 721 O O . GLY A 1 89 ? -17.641 -9.445 5.547 1 97 89 GLY A O 1
ATOM 722 N N . TYR A 1 90 ? -16.453 -9.203 3.629 1 98.12 90 TYR A N 1
ATOM 723 C CA . TYR A 1 90 ? -16.703 -7.762 3.572 1 98.12 90 TYR A CA 1
ATOM 724 C C . TYR A 1 90 ? -17.203 -7.352 2.193 1 98.12 90 TYR A C 1
ATOM 726 O O . TYR A 1 90 ? -16.844 -7.965 1.186 1 98.12 90 TYR A O 1
ATOM 734 N N . THR A 1 91 ? -18.031 -6.324 2.193 1 97.06 91 THR A N 1
ATOM 735 C CA . THR A 1 91 ? -18.422 -5.688 0.938 1 97.06 91 THR A CA 1
ATOM 736 C C . THR A 1 91 ? -18.391 -4.168 1.073 1 97.06 91 THR A C 1
ATOM 738 O O . THR A 1 91 ? -18.406 -3.637 2.186 1 97.06 91 THR A O 1
ATOM 741 N N . LEU A 1 92 ? -18.203 -3.5 -0.068 1 97.25 92 LEU A N 1
ATOM 742 C CA . LEU A 1 92 ? -18.219 -2.043 -0.143 1 97.25 92 LEU A CA 1
ATOM 743 C C . LEU A 1 92 ? -19.609 -1.531 -0.515 1 97.25 92 LEU A C 1
ATOM 745 O O . LEU A 1 92 ? -20.281 -2.109 -1.372 1 97.25 92 LEU A O 1
ATOM 749 N N . ARG A 1 93 ? -19.969 -0.454 0.139 1 96.44 93 ARG A N 1
ATOM 750 C CA . ARG A 1 93 ? -21.25 0.184 -0.188 1 96.44 93 ARG A CA 1
ATOM 751 C C . ARG A 1 93 ? -21.062 1.683 -0.404 1 96.44 93 ARG A C 1
ATOM 753 O O . ARG A 1 93 ? -20.312 2.336 0.327 1 96.44 93 ARG A O 1
ATOM 760 N N . LYS A 1 94 ? -21.734 2.213 -1.397 1 95.38 94 LYS A N 1
ATOM 761 C CA . LYS A 1 94 ? -21.766 3.66 -1.587 1 95.38 94 LYS A CA 1
ATOM 762 C C . LYS A 1 94 ? -22.766 4.32 -0.634 1 95.38 94 LYS A C 1
ATOM 764 O O . LYS A 1 94 ? -23.875 3.816 -0.44 1 95.38 94 LYS A O 1
ATOM 769 N N . ILE A 1 95 ? -22.281 5.402 -0.134 1 91.06 95 ILE A N 1
ATOM 770 C CA . ILE A 1 95 ? -23.156 6.145 0.771 1 91.06 95 ILE A CA 1
ATOM 771 C C . ILE A 1 95 ? -24.078 7.051 -0.035 1 91.06 95 ILE A C 1
ATOM 773 O O . ILE A 1 95 ? -23.641 7.754 -0.945 1 91.06 95 ILE A O 1
ATOM 777 N N . ALA A 1 96 ? -25.391 6.793 0.045 1 76.62 96 ALA A N 1
ATOM 778 C CA . ALA A 1 96 ? -26.406 7.598 -0.617 1 76.62 96 ALA A CA 1
ATOM 779 C C . ALA A 1 96 ? -26.297 9.062 -0.21 1 76.62 96 ALA A C 1
ATOM 781 O O . ALA A 1 96 ? -26.062 9.375 0.961 1 76.62 96 ALA A O 1
ATOM 782 N N . LYS A 1 97 ? -26.016 10.023 -1.186 1 58.16 97 LYS A N 1
ATOM 783 C CA . LYS A 1 97 ? -26.172 11.453 -0.927 1 58.16 97 LYS A CA 1
ATOM 784 C C . LYS A 1 97 ? -27.531 11.75 -0.31 1 58.16 97 LYS A C 1
ATOM 786 O O . LYS A 1 97 ? -28.531 11.102 -0.64 1 58.16 97 LYS A O 1
ATOM 791 N N . MET B 1 1 ? 21.5 -27.891 -1.468 1 38.16 1 MET B N 1
ATOM 792 C CA . MET B 1 1 ? 21.844 -26.547 -1.945 1 38.16 1 MET B CA 1
ATOM 793 C C . MET B 1 1 ? 20.625 -25.859 -2.549 1 38.16 1 MET B C 1
ATOM 795 O O . MET B 1 1 ? 20.141 -26.25 -3.613 1 38.16 1 MET B O 1
ATOM 799 N N . SER B 1 2 ? 19.547 -25.5 -1.924 1 49.44 2 SER B N 1
ATOM 800 C CA . SER B 1 2 ? 18.219 -25.109 -2.391 1 49.44 2 SER B CA 1
ATOM 801 C C . SER B 1 2 ? 18.297 -24.078 -3.512 1 49.44 2 SER B C 1
ATOM 803 O O . SER B 1 2 ? 18.906 -23.031 -3.348 1 49.44 2 SER B O 1
ATOM 805 N N . GLU B 1 3 ? 18.5 -24.438 -4.789 1 55.88 3 GLU B N 1
ATOM 806 C CA . GLU B 1 3 ? 18.828 -23.703 -6.016 1 55.88 3 GLU B CA 1
ATOM 807 C C . GLU B 1 3 ? 17.969 -22.453 -6.164 1 55.88 3 GLU B C 1
ATOM 809 O O . GLU B 1 3 ? 16.781 -22.469 -5.836 1 55.88 3 GLU B O 1
ATOM 814 N N . ASN B 1 4 ? 18.656 -21.25 -6.195 1 78.62 4 ASN B N 1
ATOM 815 C CA . ASN B 1 4 ? 18.078 -19.938 -6.38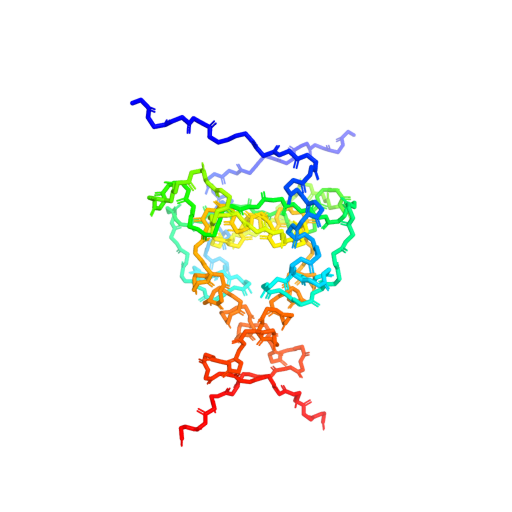3 1 78.62 4 ASN B CA 1
ATOM 816 C C . ASN B 1 4 ? 17.203 -19.875 -7.637 1 78.62 4 ASN B C 1
ATOM 818 O O . ASN B 1 4 ? 17.672 -20.203 -8.734 1 78.62 4 ASN B O 1
ATOM 822 N N . TYR B 1 5 ? 15.922 -20.25 -7.605 1 87 5 TYR B N 1
ATOM 823 C CA . TYR B 1 5 ? 15.008 -20.156 -8.742 1 87 5 TYR B CA 1
ATOM 824 C C . TYR B 1 5 ? 15.211 -18.844 -9.492 1 87 5 TYR B C 1
ATOM 826 O O . TYR B 1 5 ? 15.328 -17.781 -8.875 1 87 5 TYR B O 1
ATOM 834 N N . LYS B 1 6 ? 15.477 -19.062 -10.883 1 92.5 6 LYS B N 1
ATOM 835 C CA . LYS B 1 6 ? 15.625 -17.891 -11.719 1 92.5 6 LYS B CA 1
ATOM 836 C C . LYS B 1 6 ? 14.344 -17.594 -12.492 1 92.5 6 LYS B C 1
ATOM 838 O O . LYS B 1 6 ? 13.945 -18.375 -13.359 1 92.5 6 LYS B O 1
ATOM 843 N N 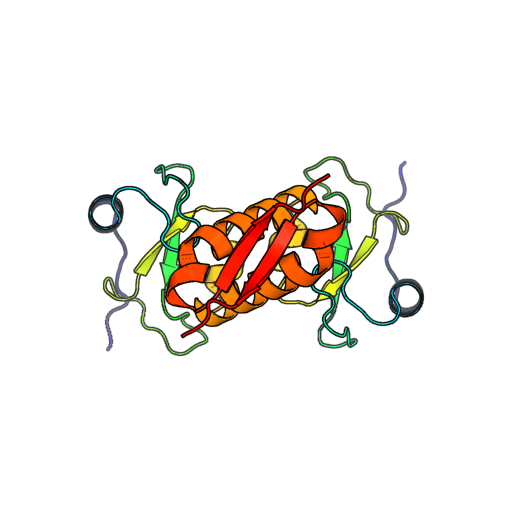. PHE B 1 7 ? 13.672 -16.531 -12.242 1 93.19 7 PHE B N 1
ATOM 844 C CA . PHE B 1 7 ? 12.438 -16.109 -12.891 1 93.19 7 PHE B CA 1
ATOM 845 C C . PHE B 1 7 ? 12.711 -15.609 -14.305 1 93.19 7 PHE B C 1
ATOM 847 O O . PHE B 1 7 ? 13.461 -14.648 -14.492 1 93.19 7 PHE B O 1
ATOM 854 N N . THR B 1 8 ? 12.117 -16.219 -15.336 1 95.69 8 THR B N 1
ATOM 855 C CA . THR B 1 8 ? 12.422 -15.922 -16.734 1 95.69 8 THR B CA 1
ATOM 856 C C . THR B 1 8 ? 11.234 -15.234 -17.406 1 95.69 8 THR B C 1
ATOM 858 O O . THR B 1 8 ? 10.148 -15.141 -16.828 1 95.69 8 THR B O 1
ATOM 861 N N . ALA B 1 9 ? 11.531 -14.766 -18.672 1 95.38 9 ALA B N 1
ATOM 862 C CA . ALA B 1 9 ? 10.461 -14.195 -19.5 1 95.38 9 ALA B CA 1
ATOM 863 C C . ALA B 1 9 ? 9.352 -15.211 -19.734 1 95.38 9 ALA B C 1
ATOM 865 O O . ALA B 1 9 ? 8.172 -14.859 -19.766 1 95.38 9 ALA B O 1
ATOM 866 N N . LYS B 1 10 ? 9.773 -16.422 -19.906 1 96.31 10 LYS B N 1
ATOM 867 C CA . LYS B 1 10 ? 8.789 -17.484 -20.094 1 96.31 10 LYS B CA 1
ATOM 868 C C . LYS B 1 10 ? 7.883 -17.625 -18.875 1 96.31 10 LYS B C 1
ATOM 870 O O . LYS B 1 10 ? 6.668 -17.766 -19.016 1 96.31 10 LYS B O 1
ATOM 875 N N . ASP B 1 11 ? 8.453 -17.641 -17.641 1 96.5 11 ASP B N 1
ATOM 876 C CA . ASP B 1 11 ? 7.691 -17.703 -16.391 1 96.5 11 ASP B CA 1
ATOM 877 C C . ASP B 1 11 ? 6.711 -16.531 -16.297 1 96.5 11 ASP B C 1
ATOM 879 O O . ASP B 1 11 ? 5.559 -16.719 -15.898 1 96.5 11 ASP B O 1
ATOM 883 N N . PHE B 1 12 ? 7.238 -15.367 -16.703 1 97.06 12 PHE B N 1
ATOM 884 C CA . PHE B 1 12 ? 6.449 -14.141 -16.641 1 97.06 12 PHE B CA 1
ATOM 885 C C . PHE B 1 12 ? 5.191 -14.266 -17.484 1 97.06 12 PHE B C 1
ATOM 887 O O . PHE B 1 12 ? 4.082 -14.039 -17 1 97.06 12 PHE B O 1
ATOM 894 N N . TYR B 1 13 ? 5.285 -14.688 -18.734 1 96.06 13 TYR B N 1
ATOM 895 C CA . TYR B 1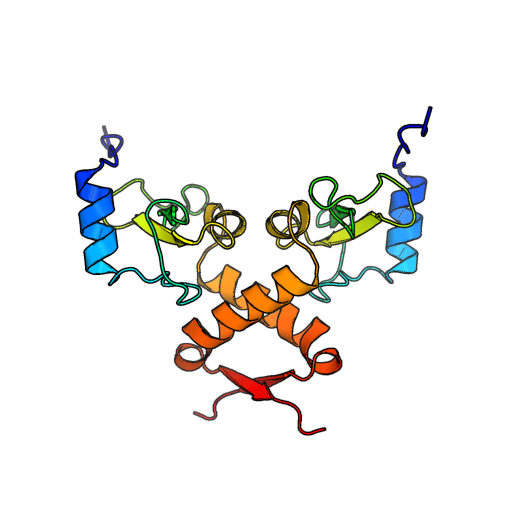 13 ? 4.148 -14.773 -19.641 1 96.06 13 TYR B CA 1
ATOM 896 C C . TYR B 1 13 ? 3.221 -15.914 -19.25 1 96.06 13 TYR B C 1
ATOM 898 O O . TYR B 1 13 ? 2.002 -15.812 -19.391 1 96.06 13 TYR B O 1
ATOM 906 N N . ALA B 1 14 ? 3.799 -17.047 -18.734 1 97 14 ALA B N 1
ATOM 907 C CA . ALA B 1 14 ? 2.977 -18.141 -18.234 1 97 14 ALA B CA 1
ATOM 908 C C . ALA B 1 14 ? 2.092 -17.672 -17.078 1 97 14 ALA B C 1
ATOM 910 O O . ALA B 1 14 ? 0.903 -18 -17.031 1 97 14 ALA B O 1
ATOM 911 N N . LEU B 1 15 ? 2.664 -16.953 -16.156 1 97.44 15 LEU B N 1
ATOM 912 C CA . LEU B 1 15 ? 1.917 -16.453 -15.016 1 97.44 15 LEU B CA 1
ATOM 913 C C . LEU B 1 15 ? 0.87 -15.43 -15.461 1 97.44 15 LEU B C 1
ATOM 915 O O . LEU B 1 15 ? -0.244 -15.406 -14.93 1 97.44 15 LEU B O 1
ATOM 919 N N . LEU B 1 16 ? 1.3 -14.547 -16.375 1 97.25 16 LEU B N 1
ATOM 920 C CA . LEU B 1 16 ? 0.371 -13.555 -16.906 1 97.25 16 LEU B CA 1
ATOM 921 C C . LEU B 1 16 ? -0.872 -14.227 -17.484 1 97.25 16 LEU B C 1
ATOM 923 O O . LEU B 1 16 ? -1.996 -13.797 -17.203 1 97.25 16 LEU B O 1
ATOM 927 N N . GLU B 1 17 ? -0.65 -15.242 -18.234 1 96.88 17 GLU B N 1
ATOM 928 C CA . GLU B 1 17 ? -1.758 -16 -18.812 1 96.88 17 GLU B CA 1
ATOM 929 C C . GLU B 1 17 ? -2.568 -16.703 -17.734 1 96.88 17 GLU B C 1
ATOM 931 O O . GLU B 1 17 ? -3.801 -16.672 -17.75 1 96.88 17 GLU B O 1
ATOM 936 N N . LYS B 1 18 ? -1.837 -17.375 -16.828 1 97.5 18 LYS B N 1
ATOM 937 C CA . LYS B 1 18 ? -2.49 -18.094 -15.742 1 97.5 18 LYS B CA 1
ATOM 938 C C . LYS B 1 18 ? -3.385 -17.156 -14.93 1 97.5 18 LYS B C 1
ATOM 940 O O . LYS B 1 18 ? -4.445 -17.562 -14.453 1 97.5 18 LYS B O 1
ATOM 945 N N . GLN B 1 19 ? -2.988 -15.906 -14.781 1 98.06 19 GLN B N 1
ATOM 946 C CA . GLN B 1 19 ? -3.711 -14.93 -13.977 1 98.06 19 GLN B CA 1
ATOM 947 C C . GLN B 1 19 ? -4.73 -14.164 -14.812 1 98.06 19 GLN B C 1
ATOM 949 O O . GLN B 1 19 ? -5.332 -13.195 -14.344 1 98.06 19 GLN B O 1
ATOM 954 N N . LYS B 1 20 ? -4.785 -14.539 -16.062 1 98 20 LYS B N 1
ATOM 955 C CA . LYS B 1 20 ? -5.734 -13.93 -17 1 98 20 LYS B CA 1
ATOM 956 C C . LYS B 1 20 ? -5.512 -12.422 -17.094 1 98 20 LYS B C 1
ATOM 958 O O . LYS B 1 20 ? -6.469 -11.648 -17.125 1 98 20 LYS B O 1
ATOM 963 N N . TYR B 1 21 ? -4.328 -11.992 -16.906 1 97.88 21 TYR B N 1
ATOM 964 C CA . TYR B 1 21 ? -3.895 -10.617 -17.109 1 97.88 21 TYR B CA 1
ATOM 965 C C . TYR B 1 21 ? -4.516 -9.695 -16.062 1 97.88 21 TYR B C 1
ATOM 967 O O . TYR B 1 21 ? -4.84 -8.539 -16.359 1 97.88 21 TYR B O 1
ATOM 975 N N . THR B 1 22 ? -4.723 -10.297 -14.859 1 98.5 22 THR B N 1
ATOM 976 C CA . THR B 1 22 ? -5.352 -9.523 -13.797 1 98.5 22 THR B CA 1
ATOM 977 C C . THR B 1 22 ? -4.562 -9.648 -12.5 1 98.5 22 THR B C 1
ATOM 979 O O . THR B 1 22 ? -4.09 -10.734 -12.156 1 98.5 22 THR B O 1
ATOM 982 N N . CYS B 1 23 ? -4.422 -8.594 -11.805 1 98.62 23 CYS B N 1
ATOM 983 C CA . CYS B 1 23 ? -3.793 -8.609 -10.492 1 98.62 23 CYS B CA 1
ATOM 984 C C . CYS B 1 23 ? -4.684 -9.305 -9.469 1 98.62 23 CYS B C 1
ATOM 986 O O . CYS B 1 23 ? -5.836 -8.914 -9.273 1 98.62 23 CYS B O 1
ATOM 988 N N . PRO B 1 24 ? -4.184 -10.273 -8.789 1 98.25 24 PRO B N 1
ATOM 989 C CA . PRO B 1 24 ? -5.039 -11 -7.852 1 98.25 24 PRO B CA 1
ATOM 990 C C . PRO B 1 24 ? -5.41 -10.164 -6.625 1 98.25 24 PRO B C 1
ATOM 992 O O . PRO B 1 24 ? -6.355 -10.5 -5.91 1 98.25 24 PRO B O 1
ATOM 995 N N . LEU B 1 25 ? -4.758 -9.086 -6.375 1 98.62 25 LEU B N 1
ATOM 996 C CA . LEU B 1 25 ? -4.996 -8.266 -5.188 1 98.62 25 LEU B CA 1
ATOM 997 C C . LEU B 1 25 ? -5.969 -7.137 -5.496 1 98.62 25 LEU B C 1
ATOM 999 O O . LEU B 1 25 ? -6.773 -6.754 -4.645 1 98.62 25 LEU B O 1
ATOM 1003 N N . THR B 1 26 ? -5.895 -6.602 -6.719 1 98.56 26 THR B N 1
ATOM 1004 C CA . THR B 1 26 ? -6.625 -5.367 -6.988 1 98.56 26 THR B CA 1
ATOM 1005 C C . THR B 1 26 ? -7.617 -5.562 -8.133 1 98.56 26 THR B C 1
ATOM 1007 O O . THR B 1 26 ? -8.461 -4.699 -8.383 1 98.56 26 THR B O 1
ATOM 1010 N N . ASN B 1 27 ? -7.441 -6.637 -8.891 1 98.25 27 ASN B N 1
ATOM 1011 C CA . ASN B 1 27 ? -8.258 -6.961 -10.055 1 98.25 27 ASN B CA 1
ATOM 1012 C C . ASN B 1 27 ? -8 -5.992 -11.211 1 98.25 27 ASN B C 1
ATOM 1014 O O . ASN B 1 27 ? -8.75 -5.969 -12.188 1 98.25 27 ASN B O 1
ATOM 1018 N N . ARG B 1 28 ? -7 -5.133 -11.109 1 97.81 28 ARG B N 1
ATOM 1019 C CA . ARG B 1 28 ? -6.609 -4.262 -12.211 1 97.81 28 ARG B CA 1
ATOM 1020 C C . ARG B 1 28 ? -5.98 -5.059 -13.352 1 97.81 28 ARG B C 1
ATOM 1022 O O . ARG B 1 28 ? -5.379 -6.113 -13.117 1 97.81 28 ARG B O 1
ATOM 1029 N N . GLU B 1 29 ? -6.137 -4.547 -14.484 1 97.88 29 GLU B N 1
ATOM 1030 C CA . GLU B 1 29 ? -5.508 -5.18 -15.641 1 97.88 29 GLU B CA 1
ATOM 1031 C C . GLU B 1 29 ? -3.988 -5.09 -15.562 1 97.88 29 GLU B C 1
ATOM 1033 O O . GLU B 1 29 ? -3.441 -4.051 -15.188 1 97.88 29 GLU B O 1
ATOM 1038 N N . LEU B 1 30 ? -3.385 -6.199 -15.875 1 97.81 30 LEU B N 1
ATOM 1039 C CA . LEU B 1 30 ? -1.927 -6.258 -15.891 1 97.81 30 LEU B CA 1
ATOM 1040 C C . LEU B 1 30 ? -1.391 -6.188 -17.312 1 97.81 30 LEU B C 1
ATOM 1042 O O . LEU B 1 30 ? -1.859 -6.914 -18.203 1 97.81 30 LEU B O 1
ATOM 1046 N N . THR B 1 31 ? -0.56 -5.242 -17.531 1 94.5 31 THR B N 1
ATOM 1047 C CA . THR B 1 31 ? 0.243 -5.172 -18.75 1 94.5 31 THR B CA 1
ATOM 1048 C C . THR B 1 31 ? 1.722 -5.379 -18.438 1 94.5 31 THR B C 1
ATOM 1050 O O . THR B 1 31 ? 2.141 -5.242 -17.281 1 94.5 31 THR B O 1
ATOM 1053 N N . PRO B 1 32 ? 2.514 -5.758 -19.422 1 88.12 32 PRO B N 1
ATOM 1054 C CA . PRO B 1 32 ? 3.941 -5.938 -19.141 1 88.12 32 PRO B CA 1
ATOM 1055 C C . PRO B 1 32 ? 4.582 -4.703 -18.516 1 88.12 32 PRO B C 1
ATOM 1057 O O . PRO B 1 32 ? 5.508 -4.824 -17.719 1 88.12 32 PRO B O 1
ATOM 1060 N N . GLU B 1 33 ? 4.023 -3.527 -18.781 1 90.69 33 GLU B N 1
ATOM 1061 C CA . GLU B 1 33 ? 4.613 -2.289 -18.281 1 90.69 33 GLU B CA 1
ATOM 1062 C C . GLU B 1 33 ? 4.094 -1.953 -16.891 1 90.69 33 GLU B C 1
ATOM 1064 O O . GLU B 1 33 ? 4.758 -1.248 -16.125 1 90.69 33 GLU B O 1
ATOM 1069 N N . SER B 1 34 ? 3.049 -2.484 -16.547 1 92.94 34 SER B N 1
ATOM 1070 C CA . SER B 1 34 ? 2.406 -2.102 -15.289 1 92.94 34 SER B CA 1
ATOM 1071 C C . SER B 1 34 ? 2.471 -3.232 -14.266 1 92.94 34 SER B C 1
ATOM 1073 O O . SER B 1 34 ? 1.763 -3.205 -13.258 1 92.94 34 SER B O 1
ATOM 1075 N N . THR B 1 35 ? 3.33 -4.215 -14.523 1 95.56 35 THR B N 1
ATOM 1076 C CA . THR B 1 35 ? 3.322 -5.449 -13.742 1 95.56 35 THR B CA 1
ATOM 1077 C C . THR B 1 35 ? 4.656 -5.637 -13.023 1 95.56 35 THR B C 1
ATOM 1079 O O . THR B 1 35 ? 5.711 -5.285 -13.555 1 95.56 35 THR B O 1
ATOM 1082 N N . ARG B 1 36 ? 4.574 -6.176 -11.828 1 97.25 36 ARG B N 1
ATOM 1083 C CA . ARG B 1 36 ? 5.73 -6.605 -11.047 1 97.25 36 ARG B CA 1
ATOM 1084 C C . ARG B 1 36 ? 5.551 -8.031 -10.539 1 97.25 36 ARG B C 1
ATOM 1086 O O . ARG B 1 36 ? 4.434 -8.453 -10.242 1 97.25 36 ARG B O 1
ATOM 1093 N N . ALA B 1 37 ? 6.617 -8.727 -10.539 1 97.62 37 ALA B N 1
ATOM 1094 C CA . ALA B 1 37 ? 6.605 -10.047 -9.922 1 97.62 37 ALA B CA 1
ATOM 1095 C C . ALA B 1 37 ? 6.949 -9.961 -8.438 1 97.62 37 ALA B C 1
ATOM 1097 O O . ALA B 1 37 ? 7.934 -9.328 -8.055 1 97.62 37 ALA B O 1
ATOM 1098 N N . GLU B 1 38 ? 6.035 -10.547 -7.609 1 98.06 38 GLU B N 1
ATOM 1099 C CA . GLU B 1 38 ? 6.273 -10.578 -6.172 1 98.06 38 GLU B CA 1
ATOM 1100 C C . GLU B 1 38 ? 6.047 -11.984 -5.605 1 98.06 38 GLU B C 1
ATOM 1102 O O . GLU B 1 38 ? 5.32 -12.781 -6.195 1 98.06 38 GLU B O 1
ATOM 1107 N N . LEU B 1 39 ? 6.723 -12.25 -4.516 1 97.88 39 LEU B N 1
ATOM 1108 C CA . LEU B 1 39 ? 6.477 -13.508 -3.814 1 97.88 39 LEU B CA 1
ATOM 1109 C C . LEU B 1 39 ? 5.141 -13.469 -3.08 1 97.88 39 LEU B C 1
ATOM 1111 O O . LEU B 1 39 ? 4.789 -12.453 -2.475 1 97.88 39 LEU B O 1
ATOM 1115 N N . ILE B 1 40 ? 4.367 -14.523 -3.191 1 98.38 40 ILE B N 1
ATOM 1116 C CA . ILE B 1 40 ? 3.105 -14.641 -2.473 1 98.38 40 ILE B CA 1
ATOM 1117 C C . ILE B 1 40 ? 3.359 -14.57 -0.968 1 98.38 40 ILE B C 1
ATOM 1119 O O . ILE B 1 40 ? 2.744 -13.766 -0.265 1 98.38 40 ILE B O 1
ATOM 1123 N N . ILE B 1 41 ? 4.25 -15.469 -0.503 1 98.5 41 ILE B N 1
ATOM 1124 C CA . ILE B 1 41 ? 4.805 -15.352 0.842 1 98.5 41 ILE B CA 1
ATOM 1125 C C . ILE B 1 41 ? 6.176 -14.68 0.779 1 98.5 41 ILE B C 1
ATOM 1127 O O . ILE B 1 41 ? 7.109 -15.227 0.188 1 98.5 41 ILE B O 1
ATOM 1131 N N . PRO B 1 42 ? 6.273 -13.516 1.335 1 98 42 PRO B N 1
ATOM 1132 C CA . PRO B 1 42 ? 7.559 -12.812 1.276 1 98 42 PRO B CA 1
ATOM 1133 C C . PRO B 1 42 ? 8.703 -13.625 1.875 1 98 42 PRO B C 1
ATOM 1135 O O . PRO B 1 42 ? 8.477 -14.469 2.748 1 98 42 PRO B O 1
ATOM 1138 N N . LYS B 1 43 ? 9.898 -13.281 1.38 1 96.06 43 LYS B N 1
ATOM 1139 C CA . LYS B 1 43 ? 11.078 -13.969 1.893 1 96.06 43 LYS B CA 1
ATOM 1140 C C . LYS B 1 43 ? 11.227 -13.766 3.398 1 96.06 43 LYS B C 1
ATOM 1142 O O . LYS B 1 43 ? 11.492 -14.719 4.137 1 96.06 43 LYS B O 1
ATOM 1147 N N . GLU B 1 44 ? 11.047 -12.508 3.807 1 96.12 44 GLU B N 1
ATOM 1148 C CA . GLU B 1 44 ? 11.195 -12.164 5.219 1 96.12 44 GLU B CA 1
ATOM 1149 C C . GLU B 1 44 ? 10.133 -12.844 6.07 1 96.12 44 GLU B C 1
ATOM 1151 O O . GLU B 1 44 ? 10.234 -12.883 7.301 1 96.12 44 GLU B O 1
ATOM 1156 N N . ARG B 1 45 ? 9.117 -13.398 5.414 1 97.12 45 ARG B N 1
ATOM 1157 C CA . ARG B 1 45 ? 8.055 -14.109 6.117 1 97.12 45 ARG B CA 1
ATOM 1158 C C . ARG B 1 45 ? 8.188 -15.617 5.938 1 97.12 45 ARG B C 1
ATOM 1160 O O . ARG B 1 45 ? 7.238 -16.359 6.18 1 97.12 45 ARG B O 1
ATOM 1167 N N . GLY B 1 46 ? 9.32 -16.031 5.398 1 96.88 46 GLY B N 1
ATOM 1168 C CA . GLY B 1 46 ? 9.617 -17.453 5.297 1 96.88 46 GLY B CA 1
ATOM 1169 C C . GLY B 1 46 ? 9.32 -18.031 3.92 1 96.88 46 GLY B C 1
ATOM 1170 O O . GLY B 1 46 ? 9.406 -19.234 3.717 1 96.88 46 GLY B O 1
ATOM 1171 N N . GLY B 1 47 ? 8.906 -17.234 2.965 1 97.12 47 GLY B N 1
ATOM 1172 C CA . GLY B 1 47 ? 8.617 -17.719 1.627 1 97.12 47 GLY B CA 1
ATOM 1173 C C . GLY B 1 47 ? 9.859 -18.062 0.832 1 97.12 47 GLY B C 1
ATOM 1174 O O . GLY B 1 47 ? 10.898 -17.438 0.991 1 97.12 47 GLY B O 1
ATOM 1175 N N . GLN B 1 48 ? 9.656 -19 -0.102 1 95.69 48 GLN B N 1
ATOM 1176 C CA . GLN B 1 48 ? 10.758 -19.422 -0.966 1 95.69 48 GLN B CA 1
ATOM 1177 C C . GLN B 1 48 ? 10.664 -18.75 -2.334 1 95.69 48 GLN B C 1
ATOM 1179 O O . GLN B 1 48 ? 9.57 -18.469 -2.816 1 95.69 48 GLN B O 1
ATOM 1184 N N . ASN B 1 49 ? 11.852 -18.5 -2.854 1 95.94 49 ASN B N 1
ATOM 1185 C CA . ASN B 1 49 ? 11.898 -18.047 -4.242 1 95.94 49 ASN B CA 1
ATOM 1186 C C . ASN B 1 49 ? 11.672 -19.203 -5.215 1 95.94 49 ASN B C 1
ATOM 1188 O O . ASN B 1 49 ? 12.633 -19.844 -5.648 1 95.94 49 ASN B O 1
ATOM 1192 N N . ALA B 1 50 ? 10.469 -19.516 -5.52 1 95.88 50 ALA B N 1
ATOM 1193 C CA . ALA B 1 50 ? 10.023 -20.594 -6.402 1 95.88 50 ALA B CA 1
ATOM 1194 C C . ALA B 1 50 ? 8.844 -20.141 -7.262 1 95.88 50 ALA B C 1
ATOM 1196 O O . ALA B 1 50 ? 8.078 -19.266 -6.863 1 95.88 50 ALA B O 1
ATOM 1197 N N . PHE B 1 51 ? 8.703 -20.766 -8.391 1 95.5 51 PHE B N 1
ATOM 1198 C CA . PHE B 1 51 ? 7.652 -20.406 -9.336 1 95.5 51 PHE B CA 1
ATOM 1199 C C . PHE B 1 51 ? 6.285 -20.406 -8.664 1 95.5 51 PHE B C 1
ATOM 1201 O O . PHE B 1 51 ? 5.461 -19.531 -8.906 1 95.5 51 PHE B O 1
ATOM 1208 N N . GLU B 1 52 ? 6.066 -21.406 -7.734 1 96.44 52 GLU B N 1
ATOM 1209 C CA . GLU B 1 52 ? 4.758 -21.594 -7.113 1 96.44 52 GLU B CA 1
ATOM 1210 C C . GLU B 1 52 ? 4.469 -20.5 -6.094 1 96.44 52 GLU B C 1
ATOM 1212 O O . GLU B 1 52 ? 3.326 -20.328 -5.668 1 96.44 52 GLU B O 1
ATOM 1217 N N . ASN B 1 53 ? 5.555 -19.75 -5.719 1 97.94 53 ASN B N 1
ATOM 1218 C CA . ASN B 1 53 ? 5.406 -18.688 -4.727 1 97.94 53 ASN B CA 1
ATOM 1219 C C . ASN B 1 53 ? 5.559 -17.312 -5.352 1 97.94 53 ASN B C 1
ATOM 1221 O O . ASN B 1 53 ? 5.898 -16.344 -4.664 1 97.94 53 ASN B O 1
ATOM 1225 N N . ILE B 1 54 ? 5.402 -17.266 -6.688 1 98.12 54 ILE B N 1
ATOM 1226 C CA . ILE B 1 54 ? 5.504 -15.992 -7.398 1 98.12 54 ILE B CA 1
ATOM 1227 C C . ILE B 1 54 ? 4.184 -15.695 -8.109 1 98.12 54 ILE B C 1
ATOM 1229 O O . ILE B 1 54 ? 3.566 -16.594 -8.68 1 98.12 54 ILE B O 1
ATOM 1233 N N . TYR B 1 55 ? 3.721 -14.461 -8.031 1 98.62 55 TYR B N 1
ATOM 1234 C CA . TYR B 1 55 ? 2.627 -14 -8.875 1 98.62 55 TYR B CA 1
ATOM 1235 C C . TYR B 1 55 ? 2.887 -12.586 -9.383 1 98.62 55 TYR B C 1
ATOM 1237 O O . TYR B 1 55 ? 3.857 -11.945 -8.969 1 98.62 55 TYR B O 1
ATOM 1245 N N . LEU B 1 56 ? 2.131 -12.203 -10.336 1 98.44 56 LEU B N 1
ATOM 1246 C CA . LEU B 1 56 ? 2.236 -10.875 -10.93 1 98.44 56 LEU B CA 1
ATOM 1247 C C . LEU B 1 56 ? 1.186 -9.938 -10.352 1 98.44 56 LEU B C 1
ATOM 1249 O O . LEU B 1 56 ? 0.013 -10.297 -10.242 1 98.44 56 LEU B O 1
ATOM 1253 N N . VAL B 1 57 ? 1.659 -8.742 -9.969 1 98.62 57 VAL B N 1
ATOM 1254 C CA . VAL B 1 57 ? 0.765 -7.75 -9.383 1 98.62 57 VAL B CA 1
ATOM 1255 C C . VAL B 1 57 ? 0.978 -6.398 -10.062 1 98.62 57 VAL B C 1
ATOM 1257 O O . VAL B 1 57 ? 1.989 -6.188 -10.734 1 98.62 57 VAL B O 1
ATOM 1260 N N . ASP B 1 58 ? -0.054 -5.582 -9.898 1 97.75 58 ASP B N 1
ATOM 1261 C CA . ASP B 1 58 ? 0.136 -4.246 -10.461 1 97.75 58 ASP B CA 1
ATOM 1262 C C . ASP B 1 58 ? 1.153 -3.451 -9.648 1 97.75 58 ASP B C 1
ATOM 1264 O O . ASP B 1 58 ? 1.335 -3.701 -8.453 1 97.75 58 ASP B O 1
ATOM 1268 N N . ARG B 1 59 ? 1.741 -2.459 -10.258 1 95.62 59 ARG B N 1
ATOM 1269 C CA . ARG B 1 59 ? 2.887 -1.749 -9.703 1 95.62 59 ARG B CA 1
ATOM 1270 C C . ARG B 1 59 ? 2.508 -1.025 -8.414 1 95.62 59 ARG B C 1
ATOM 1272 O O . ARG B 1 59 ? 3.334 -0.881 -7.512 1 95.62 59 ARG B O 1
ATOM 1279 N N . ASP B 1 60 ? 1.296 -0.576 -8.258 1 95.25 60 ASP B N 1
ATOM 1280 C CA . ASP B 1 60 ? 0.873 0.216 -7.105 1 95.25 60 ASP B CA 1
ATOM 1281 C C . ASP B 1 60 ? 0.847 -0.63 -5.836 1 95.25 60 ASP B C 1
ATOM 1283 O O . ASP B 1 60 ? 1.224 -0.158 -4.758 1 95.25 60 ASP B O 1
ATOM 1287 N N . VAL B 1 61 ? 0.461 -1.865 -5.988 1 97.56 61 VAL B N 1
ATOM 1288 C CA . VAL B 1 61 ? 0.358 -2.705 -4.801 1 97.56 61 VAL B CA 1
ATOM 1289 C C . VAL B 1 61 ? 1.681 -3.43 -4.562 1 97.56 61 VAL B C 1
ATOM 1291 O O . VAL B 1 61 ? 1.933 -3.932 -3.465 1 97.56 61 VAL B O 1
ATOM 1294 N N . ALA B 1 62 ? 2.533 -3.465 -5.523 1 97.06 62 ALA B N 1
ATOM 1295 C CA . ALA B 1 62 ? 3.797 -4.188 -5.41 1 97.06 62 ALA B CA 1
ATOM 1296 C C . ALA B 1 62 ? 4.625 -3.666 -4.238 1 97.06 62 ALA B C 1
ATOM 1298 O O . ALA B 1 62 ? 5.301 -4.438 -3.555 1 97.06 62 ALA B O 1
ATOM 1299 N N . LYS B 1 63 ? 4.523 -2.383 -4.023 1 92.62 63 LYS B N 1
ATOM 1300 C CA . LYS B 1 63 ? 5.309 -1.745 -2.973 1 92.62 63 LYS B CA 1
ATOM 1301 C C . LYS B 1 63 ? 4.949 -2.303 -1.6 1 92.62 63 LYS B C 1
ATOM 1303 O O . LYS B 1 63 ? 5.828 -2.518 -0.761 1 92.62 63 LYS B O 1
ATOM 1308 N N . VAL B 1 64 ? 3.713 -2.533 -1.371 1 94.94 64 VAL B N 1
ATOM 1309 C CA . VAL B 1 64 ? 3.27 -3.051 -0.081 1 94.94 64 VAL B CA 1
ATOM 1310 C C . VAL B 1 64 ? 3.348 -4.578 -0.083 1 94.94 64 VAL B C 1
ATOM 1312 O O . VAL B 1 64 ? 3.65 -5.191 0.942 1 94.94 64 VAL B O 1
ATOM 1315 N N . LYS B 1 65 ? 3.184 -5.188 -1.245 1 97.12 65 LYS B N 1
ATOM 1316 C CA . LYS B 1 65 ? 3.166 -6.645 -1.345 1 97.12 65 LYS B CA 1
ATOM 1317 C C . LYS B 1 65 ? 4.543 -7.23 -1.049 1 97.12 65 LYS B C 1
ATOM 1319 O O . LYS B 1 65 ? 4.652 -8.344 -0.526 1 97.12 65 LYS B O 1
ATOM 1324 N N . ARG B 1 66 ? 5.539 -6.547 -1.316 1 96.19 66 ARG B N 1
ATOM 1325 C CA . ARG B 1 66 ? 6.914 -7.031 -1.219 1 96.19 66 ARG B CA 1
ATOM 1326 C C . ARG B 1 66 ? 7.199 -7.586 0.172 1 96.19 66 ARG B C 1
ATOM 1328 O O . ARG B 1 66 ? 7.898 -8.594 0.311 1 96.19 66 ARG B O 1
ATOM 1335 N N . SER B 1 67 ? 6.605 -6.977 1.162 1 96.12 67 SER B N 1
ATOM 1336 C CA . SER B 1 67 ? 6.965 -7.375 2.52 1 96.12 67 SER B CA 1
ATOM 1337 C C . SER B 1 67 ? 5.734 -7.836 3.299 1 96.12 67 SER B C 1
ATOM 1339 O O . SER B 1 67 ? 5.848 -8.258 4.453 1 96.12 67 SER B O 1
ATOM 1341 N N . MET B 1 68 ? 4.582 -7.824 2.701 1 97.56 68 MET B N 1
ATOM 1342 C CA . MET B 1 68 ? 3.352 -8.117 3.43 1 97.56 68 MET B CA 1
ATOM 1343 C C . MET B 1 68 ? 2.662 -9.352 2.855 1 97.56 68 MET B C 1
ATOM 1345 O O . MET B 1 68 ? 2.732 -9.609 1.652 1 97.56 68 MET B O 1
ATOM 1349 N N . LEU B 1 69 ? 1.989 -10.039 3.748 1 98.12 69 LEU B N 1
ATOM 1350 C CA . LEU B 1 69 ? 1.074 -11.086 3.322 1 98.12 69 LEU B CA 1
ATOM 1351 C C . LEU B 1 69 ? -0.21 -10.5 2.752 1 98.12 69 LEU B C 1
ATOM 1353 O O . LEU B 1 69 ? -0.559 -9.352 3.055 1 98.12 69 LEU B O 1
ATOM 1357 N N . GLU B 1 70 ? -0.901 -11.328 1.917 1 98.19 70 GLU B N 1
ATOM 1358 C CA . GLU B 1 70 ? -2.158 -10.875 1.329 1 98.19 70 GLU B CA 1
ATOM 1359 C C . GLU B 1 70 ? -3.158 -10.469 2.408 1 98.19 70 GLU B C 1
ATOM 1361 O O . GLU B 1 70 ? -3.883 -9.484 2.252 1 98.19 70 GLU B O 1
ATOM 1366 N N . THR B 1 71 ? -3.121 -11.211 3.523 1 98.12 71 THR B N 1
ATOM 1367 C CA . THR B 1 71 ? -4.043 -10.906 4.613 1 98.12 71 THR B CA 1
ATOM 1368 C C . THR B 1 71 ? -3.709 -9.555 5.242 1 98.12 71 THR B C 1
ATOM 1370 O O . THR B 1 71 ? -4.605 -8.82 5.648 1 98.12 71 THR B O 1
ATOM 1373 N N . GLU B 1 72 ? -2.473 -9.25 5.324 1 97.94 72 GLU B N 1
ATOM 1374 C CA . GLU B 1 72 ? -2.041 -7.973 5.879 1 97.94 72 GLU B CA 1
ATOM 1375 C C . GLU B 1 72 ? -2.393 -6.82 4.941 1 97.94 72 GLU B C 1
ATOM 1377 O O . GLU B 1 72 ? -2.787 -5.742 5.395 1 97.94 72 GLU B O 1
ATOM 1382 N N . ILE B 1 73 ? -2.234 -7.055 3.676 1 98.56 73 ILE B N 1
ATOM 1383 C CA . ILE B 1 73 ? -2.584 -6.051 2.676 1 98.56 73 ILE B CA 1
ATOM 1384 C C . ILE B 1 73 ? -4.082 -5.762 2.732 1 98.56 73 ILE B C 1
ATOM 1386 O O . ILE B 1 73 ? -4.5 -4.605 2.686 1 98.56 73 ILE B O 1
ATOM 1390 N N . PHE B 1 74 ? -4.824 -6.789 2.881 1 98.75 74 PHE B N 1
ATOM 1391 C CA . PHE B 1 74 ? -6.27 -6.621 2.975 1 98.75 74 PHE B CA 1
ATOM 1392 C C . PHE B 1 74 ? -6.645 -5.855 4.238 1 98.75 74 PHE B C 1
ATOM 1394 O O . PHE B 1 74 ? -7.488 -4.961 4.199 1 98.75 74 PHE B O 1
ATOM 1401 N N . ALA B 1 75 ? -6.02 -6.195 5.363 1 98.31 75 ALA B N 1
ATOM 1402 C CA . ALA B 1 75 ? -6.289 -5.5 6.617 1 98.31 75 ALA B CA 1
ATOM 1403 C C . ALA B 1 75 ? -5.953 -4.016 6.5 1 98.31 75 ALA B C 1
ATOM 1405 O O . ALA B 1 75 ? -6.699 -3.162 6.98 1 98.31 75 ALA B O 1
ATOM 1406 N N . LEU B 1 76 ? -4.871 -3.762 5.824 1 98.38 76 LEU B N 1
ATOM 1407 C CA . LEU B 1 76 ? -4.48 -2.373 5.613 1 98.38 76 LEU B CA 1
ATOM 1408 C C . LEU B 1 76 ? -5.512 -1.642 4.762 1 98.38 76 LEU B C 1
ATOM 1410 O O . LEU B 1 76 ? -5.895 -0.513 5.078 1 98.38 76 LEU B O 1
ATOM 1414 N N . ALA B 1 77 ? -5.945 -2.25 3.709 1 98.75 77 ALA B N 1
ATOM 1415 C CA . ALA B 1 77 ? -6.965 -1.659 2.846 1 98.75 77 ALA B CA 1
ATOM 1416 C C . ALA B 1 77 ? -8.258 -1.404 3.617 1 98.75 77 ALA B C 1
ATOM 1418 O O . ALA B 1 77 ? -8.891 -0.362 3.445 1 98.75 77 ALA B O 1
ATOM 1419 N N . LEU B 1 78 ? -8.586 -2.318 4.48 1 98.69 78 LEU B N 1
ATOM 1420 C CA . LEU B 1 78 ? -9.781 -2.125 5.297 1 98.69 78 LEU B CA 1
ATOM 1421 C C . LEU B 1 78 ? -9.633 -0.899 6.191 1 98.69 78 LEU B C 1
ATOM 1423 O O . LEU B 1 78 ? -10.57 -0.099 6.312 1 98.69 78 LEU B O 1
ATOM 1427 N N . ASP B 1 79 ? -8.531 -0.79 6.828 1 98.56 79 ASP B N 1
ATOM 1428 C CA . ASP B 1 79 ? -8.297 0.343 7.719 1 98.56 79 ASP B CA 1
ATOM 1429 C C . ASP B 1 79 ? -8.398 1.666 6.961 1 98.56 79 ASP B C 1
ATOM 1431 O O . ASP B 1 79 ? -8.938 2.645 7.477 1 98.56 79 ASP B O 1
ATOM 1435 N N . ILE B 1 80 ? -7.902 1.709 5.777 1 98.75 80 ILE B N 1
ATOM 1436 C CA . ILE B 1 80 ? -7.926 2.922 4.969 1 98.75 80 ILE B CA 1
ATOM 1437 C C . ILE B 1 80 ? -9.367 3.27 4.602 1 98.75 80 ILE B C 1
ATOM 1439 O O . ILE B 1 80 ? -9.781 4.422 4.727 1 98.75 80 ILE B O 1
ATOM 1443 N N . VAL B 1 81 ? -10.125 2.287 4.191 1 98.75 81 VAL B N 1
ATOM 1444 C CA . VAL B 1 81 ? -11.516 2.545 3.811 1 98.75 81 VAL B CA 1
ATOM 1445 C C . VAL B 1 81 ? -12.32 2.971 5.039 1 98.75 81 VAL B C 1
ATOM 1447 O O . VAL B 1 81 ? -13.148 3.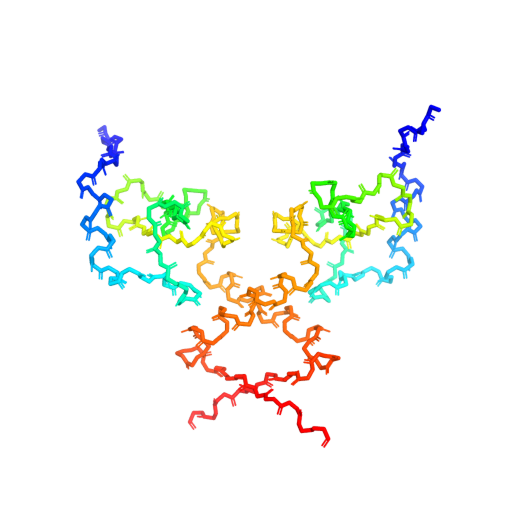881 4.961 1 98.75 81 VAL B O 1
ATOM 1450 N N . LYS B 1 82 ? -12.047 2.352 6.133 1 98.25 82 LYS B N 1
ATOM 1451 C CA . LYS B 1 82 ? -12.734 2.736 7.363 1 98.25 82 LYS B CA 1
ATOM 1452 C C . LYS B 1 82 ? -12.398 4.172 7.754 1 98.25 82 LYS B C 1
ATOM 1454 O O . LYS B 1 82 ? -13.266 4.918 8.211 1 98.25 82 LYS B O 1
ATOM 1459 N N . SER B 1 83 ? -11.172 4.496 7.594 1 98.38 83 SER B N 1
ATOM 1460 C CA . SER B 1 83 ? -10.68 5.801 8.023 1 98.38 83 SER B CA 1
ATOM 1461 C C . SER B 1 83 ? -11.148 6.91 7.09 1 98.38 83 SER B C 1
ATOM 1463 O O . SER B 1 83 ? -11.578 7.973 7.543 1 98.38 83 SER B O 1
ATOM 1465 N N . MET B 1 84 ? -11.172 6.645 5.777 1 98 84 MET B N 1
ATOM 1466 C CA . MET B 1 84 ? -11.375 7.719 4.809 1 98 84 MET B CA 1
ATOM 1467 C C . MET B 1 84 ? -12.688 7.551 4.066 1 98 84 MET B C 1
ATOM 1469 O O . MET B 1 84 ? -13.164 8.477 3.408 1 98 84 MET B O 1
ATOM 1473 N N . GLY B 1 85 ? -13.219 6.426 4.125 1 97.88 85 GLY B N 1
ATOM 1474 C CA . GLY B 1 85 ? -14.305 6.027 3.244 1 97.88 85 GLY B CA 1
ATOM 1475 C C . GLY B 1 85 ? -15.539 6.895 3.393 1 97.88 85 GLY B C 1
ATOM 1476 O O . GLY B 1 85 ? -16.125 7.316 2.396 1 97.88 85 GLY B O 1
ATOM 1477 N N . ARG B 1 86 ? -15.875 7.227 4.598 1 97 86 ARG B N 1
ATOM 1478 C CA . ARG B 1 86 ? -17.125 7.961 4.816 1 97 86 ARG B CA 1
ATOM 1479 C C . ARG B 1 86 ? -17.078 9.32 4.129 1 97 86 ARG B C 1
ATOM 1481 O O . ARG B 1 86 ? -18.016 9.695 3.424 1 97 86 ARG B O 1
ATOM 1488 N N . LYS B 1 87 ? -16.031 10.055 4.316 1 96.69 87 LYS B N 1
ATOM 1489 C CA . LYS B 1 87 ? -15.906 11.383 3.719 1 96.69 87 LYS B CA 1
ATOM 1490 C C . LYS B 1 87 ? -15.844 11.297 2.195 1 96.69 87 LYS B C 1
ATOM 1492 O O . LYS B 1 87 ? -16.062 12.289 1.501 1 96.69 87 LYS B O 1
ATOM 1497 N N . ARG B 1 88 ? -15.656 10.117 1.706 1 97.5 88 ARG B N 1
ATOM 1498 C CA . ARG B 1 88 ? -15.492 9.938 0.267 1 97.5 88 ARG B CA 1
ATOM 1499 C C . ARG B 1 88 ? -16.656 9.148 -0.324 1 97.5 88 ARG B C 1
ATOM 1501 O O . ARG B 1 88 ? -16.562 8.633 -1.439 1 97.5 88 ARG B O 1
ATOM 1508 N N . GLY B 1 89 ? -17.625 8.938 0.408 1 97.06 89 GLY B N 1
ATOM 1509 C CA . GLY B 1 89 ? -18.891 8.406 -0.094 1 97.06 89 GLY B CA 1
ATOM 1510 C C . GLY B 1 89 ? -18.953 6.895 -0.059 1 97.06 89 GLY B C 1
ATOM 1511 O O . GLY B 1 89 ? -19.75 6.285 -0.79 1 97.06 89 GLY B O 1
ATOM 1512 N N . TYR B 1 90 ? -18.094 6.262 0.746 1 98.12 90 TYR B N 1
ATOM 1513 C CA . TYR B 1 90 ? -18.094 4.805 0.837 1 98.12 90 TYR B CA 1
ATOM 1514 C C . TYR B 1 90 ? -18.141 4.352 2.291 1 98.12 90 TYR B C 1
ATOM 1516 O O . TYR B 1 90 ? -17.641 5.039 3.184 1 98.12 90 TYR B O 1
ATOM 1524 N N . THR B 1 91 ? -18.75 3.203 2.484 1 97.12 91 THR B N 1
ATOM 1525 C CA . THR B 1 91 ? -18.688 2.541 3.783 1 97.12 91 THR B CA 1
ATOM 1526 C C . THR B 1 91 ? -18.469 1.042 3.619 1 97.12 91 THR B C 1
ATOM 1528 O O . THR B 1 91 ? -18.672 0.493 2.535 1 97.12 91 THR B O 1
ATOM 1531 N N . LEU B 1 92 ? -17.891 0.437 4.664 1 97.31 92 LEU B N 1
ATOM 1532 C CA . LEU B 1 92 ? -17.656 -1.001 4.711 1 97.31 92 LEU B CA 1
ATOM 1533 C C . LEU B 1 92 ? -18.797 -1.72 5.418 1 97.31 92 LEU B C 1
ATOM 1535 O O . LEU B 1 92 ? -19.312 -1.235 6.43 1 97.31 92 LEU B O 1
ATOM 1539 N N . ARG B 1 93 ? -19.141 -2.844 4.852 1 96.56 93 ARG B N 1
ATOM 1540 C CA . ARG B 1 93 ? -20.172 -3.67 5.48 1 96.56 93 ARG B CA 1
ATOM 1541 C C . ARG B 1 93 ? -19.703 -5.117 5.613 1 96.56 93 ARG B C 1
ATOM 1543 O O . ARG B 1 93 ? -19.062 -5.656 4.699 1 96.56 93 ARG B O 1
ATOM 1550 N N . LYS B 1 94 ? -20.031 -5.758 6.727 1 95.56 94 LYS B N 1
ATOM 1551 C CA . LYS B 1 94 ? -19.781 -7.188 6.883 1 95.56 94 LYS B CA 1
ATOM 1552 C C . LYS B 1 94 ? -20.859 -8.016 6.203 1 95.56 94 LYS B C 1
ATOM 1554 O O . LYS B 1 94 ? -22.047 -7.703 6.312 1 95.56 94 LYS B O 1
ATOM 1559 N N . ILE B 1 95 ? -20.344 -8.992 5.57 1 92.19 95 ILE B N 1
ATOM 1560 C CA . ILE B 1 95 ? -21.281 -9.883 4.906 1 92.19 95 ILE B CA 1
ATOM 1561 C C . ILE B 1 95 ? -21.797 -10.922 5.902 1 92.19 95 ILE B C 1
ATOM 1563 O O . ILE B 1 95 ? -21.031 -11.492 6.672 1 92.19 95 ILE B O 1
ATOM 1567 N N . ALA B 1 96 ? -23.094 -10.891 6.16 1 76.06 96 ALA B N 1
ATOM 1568 C CA . ALA B 1 96 ? -23.75 -11.852 7.039 1 76.06 96 ALA B CA 1
ATOM 1569 C C . ALA B 1 96 ? -23.484 -13.289 6.594 1 76.06 96 ALA B C 1
ATOM 1571 O O . ALA B 1 96 ? -23.469 -13.578 5.395 1 76.06 96 ALA B O 1
ATOM 1572 N N . LYS B 1 97 ? -22.922 -14.055 7.551 1 58.84 97 LYS B N 1
ATOM 1573 C CA . LYS B 1 97 ? -22.875 -15.492 7.301 1 58.84 97 LYS B CA 1
ATOM 1574 C C . LYS B 1 97 ? -24.266 -16.047 7.035 1 58.84 97 LYS B C 1
ATOM 1576 O O . LYS B 1 97 ? -25.25 -15.57 7.594 1 58.84 97 LYS B O 1
#